Protein AF-A0A8J3YP19-F1 (afdb_monomer_lite)

pLDDT: mean 89.07, std 12.04, range [37.5, 98.5]

Secondary structure (DSSP, 8-state):
---------SGGG--HHHHHHHHHHHTTTTSS--S-HHHHHHHHGGGGSSHHHHHHHHHHHHHHHHHHHHHHHHHS-TT----TT-HHHHHHHHGGGSPPGGGS-GGG--IIIIIHHHHHHHHHTHHHHHHHS-HHHHHHHHHHHHHHHHHHHHHS-PPBPHHHHHHHHHHHHHHHHHHHT-SSPPPPPPHHHHHHHT--PPEEEEETTTTEEEEEE-HHHHHHHHH--

Foldseek 3Di:
DDDDPPPDQALVNADPVVLVVLLVVLLVQQPPPPDDLVVLLVVSLVSLQDLSSLVNLLVLLLLLLVQQQVQQVVLDDPPQDDDLLACLSVLQVCFQSDDRCNCVRPSNDPNLRSLLSSLQSLLVPLLSCLRNHPLQSSLSSLLSVLLSLVSCVPRNVDAAAPSSLSSNLSSLSNNLRNCVNHPDNHDDRRPSLVVLLVDQDWRFHAHPVVRDGPGTDSSNVSNCVSHVD

Structure (mmCIF, N/CA/C/O backbone):
data_AF-A0A8J3YP19-F1
#
_entry.id   AF-A0A8J3YP19-F1
#
loop_
_atom_site.group_PDB
_atom_site.id
_atom_site.type_symbol
_atom_site.label_atom_id
_atom_site.label_alt_id
_atom_site.label_comp_id
_atom_site.label_asym_id
_atom_site.label_entity_id
_atom_site.label_seq_id
_atom_site.pdbx_PDB_ins_code
_atom_site.Cartn_x
_atom_site.Cartn_y
_atom_site.Cartn_z
_atom_site.occupancy
_atom_site.B_iso_or_equiv
_atom_site.auth_seq_id
_atom_site.auth_comp_id
_atom_site.auth_asym_id
_atom_site.auth_atom_id
_atom_site.pdbx_PDB_model_num
ATOM 1 N N . MET A 1 1 ? -32.070 7.274 35.717 1.00 37.50 1 MET A N 1
ATOM 2 C CA . MET A 1 1 ? -30.779 7.770 35.190 1.00 37.50 1 MET A CA 1
ATOM 3 C C . MET A 1 1 ? -29.967 6.602 34.640 1.00 37.50 1 MET A C 1
ATOM 5 O O . MET A 1 1 ? -29.377 5.867 35.418 1.00 37.50 1 MET A O 1
ATOM 9 N N . ARG A 1 2 ? -29.970 6.367 33.323 1.00 42.66 2 ARG A N 1
ATOM 10 C CA . ARG A 1 2 ? -29.101 5.357 32.687 1.00 42.66 2 ARG A CA 1
ATOM 11 C C . ARG A 1 2 ? -28.616 5.878 31.337 1.00 42.66 2 ARG A C 1
ATOM 13 O O . ARG A 1 2 ? -29.181 5.553 30.302 1.00 42.66 2 ARG A O 1
ATOM 20 N N . TRP A 1 3 ? -27.588 6.717 31.379 1.00 43.25 3 TRP A N 1
ATOM 21 C CA . TRP A 1 3 ? -26.810 7.133 30.216 1.00 43.25 3 TRP A CA 1
ATOM 22 C C . TRP A 1 3 ? -25.334 6.979 30.570 1.00 43.25 3 TRP A C 1
ATOM 24 O O . TRP A 1 3 ? -24.790 7.806 31.282 1.00 43.25 3 TRP A O 1
ATOM 34 N N . PHE A 1 4 ? -24.727 5.888 30.107 1.00 47.00 4 PHE A N 1
ATOM 35 C CA . PHE A 1 4 ? -23.296 5.786 29.809 1.00 47.00 4 PHE A CA 1
ATOM 36 C C . PHE A 1 4 ? -23.121 4.621 28.826 1.00 47.00 4 PHE A C 1
ATOM 38 O O . PHE A 1 4 ? -22.680 3.530 29.173 1.00 47.00 4 PHE A O 1
ATOM 45 N N . ARG A 1 5 ? -23.508 4.842 27.563 1.00 44.91 5 ARG A N 1
ATOM 46 C CA . ARG A 1 5 ? -22.838 4.141 26.464 1.00 44.91 5 ARG A CA 1
ATOM 47 C C . ARG A 1 5 ? -21.482 4.822 26.322 1.00 44.91 5 ARG A C 1
ATOM 49 O O . ARG A 1 5 ? -21.429 5.952 25.843 1.00 44.91 5 ARG A O 1
ATOM 56 N N . ARG A 1 6 ? -20.405 4.166 26.765 1.00 44.75 6 ARG A N 1
ATOM 57 C CA . ARG A 1 6 ? -19.053 4.527 26.325 1.00 44.75 6 ARG A CA 1
ATOM 58 C C . ARG A 1 6 ? -19.037 4.390 24.803 1.00 44.75 6 ARG A C 1
ATOM 60 O O . ARG A 1 6 ? -19.068 3.280 24.284 1.00 44.75 6 ARG A O 1
ATOM 67 N N . ARG A 1 7 ? -19.042 5.519 24.097 1.00 46.84 7 ARG A N 1
ATOM 68 C CA . ARG A 1 7 ? -18.488 5.594 22.746 1.00 46.84 7 ARG A CA 1
ATOM 69 C C . ARG A 1 7 ? -16.973 5.493 22.919 1.00 46.84 7 ARG A C 1
ATOM 71 O O . ARG A 1 7 ? -16.333 6.509 23.144 1.00 46.84 7 ARG A O 1
ATOM 78 N N . GLY A 1 8 ? -16.451 4.271 22.932 1.00 46.50 8 GLY A N 1
ATOM 79 C CA . GLY A 1 8 ? -15.038 4.033 22.646 1.00 46.50 8 GLY A CA 1
ATOM 80 C C . GLY A 1 8 ? -14.855 4.076 21.132 1.00 46.50 8 GLY A C 1
ATOM 81 O O . GLY A 1 8 ? -15.693 3.544 20.401 1.00 46.50 8 GLY A O 1
ATOM 82 N N . GLY A 1 9 ? -13.830 4.767 20.664 1.00 52.62 9 GLY A N 1
ATOM 83 C CA . GLY A 1 9 ? -13.522 4.963 19.251 1.00 52.62 9 GLY A CA 1
ATOM 84 C C . GLY A 1 9 ? -12.994 6.356 18.917 1.00 52.62 9 GLY A C 1
ATOM 85 O O . GLY A 1 9 ? -13.118 6.769 17.767 1.00 52.62 9 GLY A O 1
ATOM 86 N N . GLY A 1 10 ? -12.480 7.098 19.902 1.00 55.78 10 GLY A N 1
ATOM 87 C CA . GLY A 1 10 ? -11.801 8.372 19.665 1.00 55.78 10 GLY A CA 1
ATOM 88 C C . GLY A 1 10 ? -10.277 8.202 19.616 1.00 55.78 10 GLY A C 1
ATOM 89 O O . GLY A 1 10 ? -9.768 7.205 20.125 1.00 55.78 10 GLY A O 1
ATOM 90 N N . PRO A 1 11 ? -9.525 9.191 19.098 1.00 60.66 11 PRO A N 1
ATOM 91 C CA . PRO A 1 11 ? -8.055 9.192 19.132 1.00 60.66 11 PRO A CA 1
ATOM 92 C C . PRO A 1 11 ? -7.459 9.019 20.542 1.00 60.66 11 PRO A C 1
ATOM 94 O O . PRO A 1 11 ? -6.318 8.602 20.686 1.00 60.66 11 PRO A O 1
ATOM 97 N N . SER A 1 12 ? -8.236 9.325 21.588 1.00 62.72 12 SER A N 1
ATOM 98 C CA . SER A 1 12 ? -7.876 9.141 23.000 1.00 62.72 12 SER A CA 1
ATOM 99 C C . SER A 1 12 ? -7.830 7.682 23.467 1.00 62.72 12 SER A C 1
ATOM 101 O O . SER A 1 12 ? -7.364 7.437 24.575 1.00 62.72 12 SER A O 1
ATOM 103 N N . ASP A 1 13 ? -8.336 6.737 22.668 1.00 73.12 13 ASP A N 1
ATOM 104 C CA . ASP A 1 13 ? -8.328 5.298 22.974 1.00 73.12 13 ASP A CA 1
ATOM 105 C C . ASP A 1 13 ? -7.116 4.570 22.364 1.00 73.12 13 ASP A C 1
ATOM 107 O O . ASP A 1 13 ? -7.046 3.345 22.421 1.00 73.12 13 ASP A O 1
ATOM 111 N N . LEU A 1 14 ? -6.185 5.312 21.759 1.00 90.00 14 LEU A N 1
ATOM 112 C CA . LEU A 1 14 ? -4.945 4.785 21.199 1.00 90.00 14 LEU A CA 1
ATOM 113 C C . LEU A 1 14 ? -3.852 4.738 22.276 1.00 90.00 14 LEU A C 1
ATOM 115 O O . LEU A 1 14 ? -3.536 5.764 22.881 1.00 90.00 14 LEU A O 1
ATOM 119 N N . ASP A 1 15 ? -3.253 3.566 22.482 1.00 93.81 15 ASP A N 1
ATOM 120 C CA . ASP A 1 15 ? -2.157 3.342 23.428 1.00 93.81 15 ASP A CA 1
ATOM 121 C C . ASP A 1 15 ? -0.819 3.171 22.678 1.00 93.81 15 ASP A C 1
ATOM 123 O O . ASP A 1 15 ? -0.558 2.117 22.086 1.00 93.81 15 ASP A O 1
ATOM 127 N N . PRO A 1 16 ? 0.086 4.170 22.728 1.00 94.00 16 PRO A N 1
ATOM 128 C CA . PRO A 1 16 ? 1.380 4.095 22.051 1.00 94.00 16 PRO A CA 1
ATOM 129 C C . PRO A 1 16 ? 2.256 2.915 22.496 1.00 94.00 16 PRO A C 1
ATOM 131 O O . PRO A 1 16 ? 3.011 2.373 21.687 1.00 94.00 16 PRO A O 1
ATOM 134 N N . ALA A 1 17 ? 2.178 2.497 23.764 1.00 94.88 17 ALA A N 1
ATOM 135 C CA . ALA A 1 17 ? 2.970 1.375 24.261 1.00 94.88 17 ALA A CA 1
ATOM 136 C C . ALA A 1 17 ? 2.462 0.054 23.676 1.00 94.88 17 ALA A C 1
ATOM 138 O O . ALA A 1 17 ? 3.262 -0.785 23.245 1.00 94.88 17 ALA A O 1
ATOM 139 N N . ARG A 1 18 ? 1.134 -0.098 23.592 1.00 94.75 18 ARG A N 1
ATOM 140 C CA . ARG A 1 18 ? 0.504 -1.247 22.938 1.00 94.75 18 ARG A CA 1
ATOM 141 C C . ARG A 1 18 ? 0.819 -1.286 21.446 1.00 94.75 18 ARG A C 1
ATOM 143 O O . ARG A 1 18 ? 1.125 -2.355 20.927 1.00 94.75 18 ARG A O 1
ATOM 150 N N . GLN A 1 19 ? 0.809 -0.138 20.772 1.00 95.62 19 GLN A N 1
ATOM 151 C CA . GLN A 1 19 ? 1.173 -0.036 19.356 1.00 95.62 19 GLN A CA 1
ATOM 152 C C . GLN A 1 19 ? 2.616 -0.468 19.096 1.00 95.62 19 GLN A C 1
ATOM 154 O O . GLN A 1 19 ? 2.873 -1.170 18.124 1.00 95.62 19 GLN A O 1
ATOM 159 N N . GLU A 1 20 ? 3.563 -0.097 19.958 1.00 95.38 20 GLU A N 1
ATOM 160 C CA . GLU A 1 20 ? 4.964 -0.495 19.788 1.00 95.38 20 GLU A CA 1
ATOM 161 C C . GLU A 1 20 ? 5.202 -1.978 20.123 1.00 95.38 20 GLU A C 1
ATOM 163 O O . GLU A 1 20 ? 6.057 -2.635 19.527 1.00 95.38 20 GLU A O 1
ATOM 168 N N . GLU A 1 21 ? 4.450 -2.551 21.066 1.00 95.94 21 GLU A N 1
ATOM 169 C CA . GLU A 1 21 ? 4.432 -4.002 21.278 1.00 95.94 21 GLU A CA 1
ATOM 170 C C . GLU A 1 21 ? 3.883 -4.741 20.059 1.00 95.94 21 GLU A C 1
ATOM 172 O O . GLU A 1 21 ? 4.538 -5.652 19.548 1.00 95.94 21 GLU A O 1
ATOM 177 N N . LEU A 1 22 ? 2.735 -4.294 19.555 1.00 96.38 22 LEU A N 1
ATOM 178 C CA . LEU A 1 22 ? 2.102 -4.872 18.384 1.00 96.38 22 LEU A CA 1
ATOM 179 C C . LEU A 1 22 ? 2.998 -4.742 17.150 1.00 96.38 22 LEU A C 1
ATOM 181 O O . LEU A 1 22 ? 3.197 -5.714 16.438 1.00 96.38 22 LEU A O 1
ATOM 185 N N . LEU A 1 23 ? 3.631 -3.590 16.925 1.00 94.25 23 LEU A N 1
ATOM 186 C CA . LEU A 1 23 ? 4.567 -3.404 15.817 1.00 94.25 23 LEU A CA 1
ATOM 187 C C . LEU A 1 23 ? 5.753 -4.379 15.891 1.00 94.25 23 LEU A C 1
ATOM 189 O O . LEU A 1 23 ? 6.179 -4.914 14.866 1.00 94.25 23 LEU A O 1
ATOM 193 N N . ARG A 1 24 ? 6.282 -4.647 17.093 1.00 92.25 24 ARG A N 1
ATOM 194 C CA . ARG A 1 24 ? 7.338 -5.655 17.292 1.00 92.25 24 ARG A CA 1
ATOM 195 C C . ARG A 1 24 ? 6.853 -7.074 17.012 1.00 92.25 24 ARG A C 1
ATOM 197 O O . ARG A 1 24 ? 7.647 -7.879 16.534 1.00 92.25 24 ARG A O 1
ATOM 204 N N . GLU A 1 25 ? 5.600 -7.388 17.328 1.00 93.50 25 GLU A N 1
ATOM 205 C CA . GLU A 1 25 ? 4.976 -8.674 17.006 1.00 93.50 25 GLU A CA 1
ATOM 206 C C . GLU A 1 25 ? 4.770 -8.826 15.494 1.00 93.50 25 GLU A C 1
ATOM 208 O O . GLU A 1 25 ? 5.226 -9.806 14.909 1.00 93.50 25 GLU A O 1
ATOM 213 N N . VAL A 1 26 ? 4.193 -7.811 14.851 1.00 93.00 26 VAL A N 1
ATOM 214 C CA . VAL A 1 26 ? 3.941 -7.758 13.407 1.00 93.00 26 VAL A CA 1
ATOM 215 C C . VAL A 1 26 ? 5.233 -7.923 12.604 1.00 93.00 26 VAL A C 1
ATOM 217 O O . VAL A 1 26 ? 5.264 -8.700 11.660 1.00 93.00 26 VAL A O 1
ATOM 220 N N . ARG A 1 27 ? 6.337 -7.289 13.015 1.00 90.62 27 ARG A N 1
ATOM 221 C CA . ARG A 1 27 ? 7.646 -7.405 12.336 1.00 90.62 27 ARG A CA 1
ATOM 222 C C . ARG A 1 27 ? 8.293 -8.799 12.405 1.00 90.62 27 ARG A C 1
ATOM 224 O O . ARG A 1 27 ? 9.368 -8.989 11.839 1.00 90.62 27 ARG A O 1
ATOM 231 N N . ARG A 1 28 ? 7.702 -9.762 13.124 1.00 90.06 28 ARG A N 1
ATOM 232 C CA . ARG A 1 28 ? 8.145 -11.170 13.112 1.00 90.06 28 ARG A CA 1
ATOM 233 C C . ARG A 1 28 ? 7.581 -11.952 11.930 1.00 90.06 28 ARG A C 1
ATOM 235 O O . ARG A 1 28 ? 8.095 -13.021 11.628 1.00 90.06 28 ARG A O 1
ATOM 242 N N . PHE A 1 29 ? 6.534 -11.446 11.287 1.00 89.94 29 PHE A N 1
ATOM 243 C CA . PHE A 1 29 ? 6.020 -12.032 10.058 1.00 89.94 29 PHE A CA 1
ATOM 244 C C . PHE A 1 29 ? 6.986 -11.724 8.903 1.00 89.94 29 PHE A C 1
ATOM 246 O O . PHE A 1 29 ? 7.762 -10.771 8.946 1.00 89.94 29 PHE A O 1
ATOM 253 N N . GLY A 1 30 ? 7.000 -12.563 7.875 1.00 83.44 30 GLY A N 1
ATOM 254 C CA . GLY A 1 30 ? 7.816 -12.400 6.676 1.00 83.44 30 GLY A CA 1
ATOM 255 C C . GLY A 1 30 ? 9.315 -12.646 6.859 1.00 83.44 30 GLY A C 1
ATOM 256 O O . GLY A 1 30 ? 10.070 -12.404 5.918 1.00 83.44 30 GLY A O 1
ATOM 257 N N . THR A 1 31 ? 9.778 -13.101 8.033 1.00 80.00 31 THR A N 1
ATOM 258 C CA . THR A 1 31 ? 11.219 -13.258 8.318 1.00 80.00 31 THR A CA 1
ATOM 259 C C . THR A 1 31 ? 11.797 -14.604 7.905 1.00 80.00 31 THR A C 1
ATOM 261 O O . THR A 1 31 ? 12.974 -14.672 7.556 1.00 80.00 31 THR A O 1
ATOM 264 N N . ASP A 1 32 ? 10.997 -15.671 7.958 1.00 71.19 32 ASP A N 1
ATOM 265 C CA . ASP A 1 32 ? 11.521 -17.040 7.883 1.00 71.19 32 ASP A CA 1
ATOM 266 C C . ASP A 1 32 ? 11.367 -17.667 6.491 1.00 71.19 32 ASP A C 1
ATOM 268 O O . ASP A 1 32 ? 11.982 -18.697 6.221 1.00 71.19 32 ASP A O 1
ATOM 272 N N . GLY A 1 33 ? 10.558 -17.067 5.605 1.00 68.06 33 GLY A N 1
ATOM 273 C CA . GLY A 1 33 ? 10.355 -17.515 4.218 1.00 68.06 33 GLY A CA 1
ATOM 274 C C . GLY A 1 33 ? 9.805 -18.942 4.074 1.00 68.06 33 GLY A C 1
ATOM 275 O O . GLY A 1 33 ? 9.874 -19.526 2.995 1.00 68.06 33 GLY A O 1
ATOM 276 N N . ARG A 1 34 ? 9.316 -19.536 5.171 1.00 70.06 34 ARG A N 1
ATOM 277 C CA . ARG A 1 34 ? 8.849 -20.931 5.234 1.00 70.06 34 ARG A CA 1
ATOM 278 C C . ARG A 1 34 ? 7.360 -21.074 4.948 1.00 70.06 34 ARG A C 1
ATOM 280 O O . ARG A 1 34 ? 6.948 -22.124 4.461 1.00 70.06 34 ARG A O 1
ATOM 287 N N . ALA A 1 35 ? 6.564 -20.064 5.284 1.00 82.38 35 ALA A N 1
ATOM 288 C CA . ALA A 1 35 ? 5.140 -20.033 4.987 1.00 82.38 35 ALA A CA 1
ATOM 289 C C . ALA A 1 35 ? 4.890 -19.287 3.671 1.00 82.38 35 ALA A C 1
ATOM 291 O O . ALA A 1 35 ? 5.724 -18.503 3.214 1.00 82.38 35 ALA A O 1
ATOM 292 N N . ARG A 1 36 ? 3.745 -19.554 3.037 1.00 86.88 36 ARG A N 1
ATOM 293 C CA . ARG A 1 36 ? 3.347 -18.796 1.848 1.00 86.88 36 ARG A CA 1
ATOM 294 C C . ARG A 1 36 ? 2.940 -17.390 2.293 1.00 86.88 36 ARG A C 1
ATOM 296 O O . ARG A 1 36 ? 2.256 -17.288 3.314 1.00 86.88 36 ARG A O 1
ATOM 303 N N . PRO A 1 37 ? 3.264 -16.331 1.532 1.00 89.12 37 PRO A N 1
ATOM 304 C CA . PRO A 1 37 ? 2.880 -14.968 1.896 1.00 89.12 37 PRO A CA 1
ATOM 305 C C . PRO A 1 37 ? 1.388 -14.826 2.218 1.00 89.12 37 PRO A C 1
ATOM 307 O O . PRO A 1 37 ? 1.043 -14.229 3.231 1.00 89.12 37 PRO A O 1
ATOM 310 N N . ALA A 1 38 ? 0.508 -15.459 1.435 1.00 89.62 38 ALA A N 1
ATOM 311 C CA . ALA A 1 38 ? -0.935 -15.461 1.683 1.00 89.62 38 ALA A CA 1
ATOM 312 C C . ALA A 1 38 ? -1.336 -16.023 3.065 1.00 89.62 38 ALA A C 1
ATOM 314 O O . ALA A 1 38 ? -2.228 -15.477 3.715 1.00 89.62 38 ALA A O 1
ATOM 315 N N . ASP A 1 39 ? -0.667 -17.080 3.537 1.00 92.25 39 ASP A N 1
ATOM 316 C CA . ASP A 1 39 ? -0.946 -17.675 4.851 1.00 92.25 39 ASP A CA 1
ATOM 317 C C . ASP A 1 39 ? -0.526 -16.715 5.976 1.00 92.25 39 ASP A C 1
ATOM 319 O O . ASP A 1 39 ? -1.238 -16.542 6.967 1.00 92.25 39 ASP A O 1
ATOM 323 N N . GLU A 1 40 ? 0.613 -16.037 5.806 1.00 93.94 40 GLU A N 1
ATOM 324 C CA . GLU A 1 40 ? 1.085 -15.037 6.763 1.00 93.94 40 GLU A CA 1
ATOM 325 C C . GLU A 1 40 ? 0.211 -13.778 6.770 1.00 93.94 40 GLU A C 1
ATOM 327 O O . GLU A 1 40 ? -0.078 -13.250 7.841 1.00 93.94 40 GLU A O 1
ATOM 332 N N . VAL A 1 41 ? -0.278 -13.329 5.608 1.00 95.31 41 VAL A N 1
ATOM 333 C CA . VAL A 1 41 ? -1.262 -12.237 5.506 1.00 95.31 41 VAL A CA 1
ATOM 334 C C . VAL A 1 41 ? -2.540 -12.588 6.266 1.00 95.31 41 VAL A C 1
ATOM 336 O O . VAL A 1 41 ? -3.054 -11.757 7.021 1.00 95.31 41 VAL A O 1
ATOM 339 N N . ALA A 1 42 ? -3.048 -13.812 6.102 1.00 94.38 42 ALA A N 1
ATOM 340 C CA . ALA A 1 42 ? -4.252 -14.269 6.790 1.00 94.38 42 ALA A CA 1
ATOM 341 C C . ALA A 1 42 ? -4.065 -14.325 8.316 1.00 94.38 42 ALA A C 1
ATOM 343 O O . ALA A 1 42 ? -4.991 -14.007 9.060 1.00 94.38 42 ALA A O 1
ATOM 344 N N . ALA A 1 43 ? -2.869 -14.687 8.788 1.00 94.56 43 ALA A N 1
ATOM 345 C CA . ALA A 1 43 ? -2.538 -14.707 10.211 1.00 94.56 43 ALA A CA 1
ATOM 346 C C . ALA A 1 43 ? -2.279 -13.305 10.797 1.00 94.56 43 ALA A C 1
ATOM 348 O O . ALA A 1 43 ? -2.618 -13.051 11.952 1.00 94.56 43 ALA A O 1
ATOM 349 N N . LEU A 1 44 ? -1.700 -12.396 10.008 1.00 95.31 44 LEU A N 1
ATOM 350 C CA . LEU A 1 44 ? -1.352 -11.040 10.428 1.00 95.31 44 LEU A CA 1
ATOM 351 C C . LEU A 1 44 ? -2.570 -10.104 10.459 1.00 95.31 44 LEU A C 1
ATOM 353 O O . LEU A 1 44 ? -2.706 -9.311 11.389 1.00 95.31 44 LEU A O 1
ATOM 357 N N . THR A 1 45 ? -3.466 -10.196 9.473 1.00 95.75 45 THR A N 1
ATOM 358 C CA . THR A 1 45 ? -4.613 -9.279 9.326 1.00 95.75 45 THR A CA 1
ATOM 359 C C . THR A 1 45 ? -5.444 -9.124 10.613 1.00 95.75 45 THR A C 1
ATOM 361 O O . THR A 1 45 ? -5.665 -7.980 11.010 1.00 95.75 45 THR A O 1
ATOM 364 N N . PRO A 1 46 ? -5.843 -10.194 11.338 1.00 95.75 46 PRO A N 1
ATOM 365 C CA . PRO A 1 46 ? -6.625 -10.072 12.575 1.00 95.75 46 PRO A CA 1
ATOM 366 C C . PRO A 1 46 ? -5.940 -9.276 13.695 1.00 95.75 46 PRO A C 1
ATOM 368 O O . PRO A 1 46 ? -6.615 -8.702 14.544 1.00 95.75 46 PRO A O 1
ATOM 371 N N . LEU A 1 47 ? -4.604 -9.216 13.712 1.00 96.81 47 LEU A N 1
ATOM 372 C CA . LEU A 1 47 ? -3.861 -8.419 14.695 1.00 96.81 47 LEU A CA 1
ATOM 373 C C . LEU A 1 47 ? -3.990 -6.910 14.429 1.00 96.81 47 LEU A C 1
ATOM 375 O O . LEU A 1 47 ? -3.786 -6.099 15.330 1.00 96.81 47 LEU A O 1
ATOM 379 N N . LEU A 1 48 ? -4.339 -6.531 13.198 1.00 97.44 48 LEU A N 1
ATOM 380 C CA . LEU A 1 48 ? -4.399 -5.151 12.725 1.00 97.44 48 LEU A CA 1
ATOM 381 C C . LEU A 1 48 ? -5.821 -4.560 12.726 1.00 97.44 48 LEU A C 1
ATOM 383 O O . LEU A 1 48 ? -5.984 -3.398 12.369 1.00 97.44 48 LEU A O 1
ATOM 387 N N . THR A 1 49 ? -6.854 -5.310 13.126 1.00 95.38 49 THR A N 1
ATOM 388 C CA . THR A 1 49 ? -8.262 -4.865 13.018 1.00 95.38 49 THR A CA 1
ATOM 389 C C . THR A 1 49 ? -8.773 -4.052 14.213 1.00 95.38 49 THR A C 1
ATOM 391 O O . THR A 1 49 ? -9.792 -3.362 14.114 1.00 95.38 49 THR A O 1
ATOM 394 N N . GLU A 1 50 ? -8.097 -4.130 15.361 1.00 94.56 50 GLU A N 1
ATOM 395 C CA . GLU A 1 50 ? -8.423 -3.346 16.564 1.00 94.56 50 GLU A CA 1
ATOM 396 C C . GLU A 1 50 ? -7.861 -1.913 16.495 1.00 94.56 50 GLU A C 1
ATOM 398 O O . GLU A 1 50 ? -7.014 -1.657 15.648 1.00 94.56 50 GLU A O 1
ATOM 403 N N . PRO A 1 51 ? -8.288 -0.945 17.340 1.00 95.50 51 PRO A N 1
ATOM 404 C CA . PRO A 1 51 ? -7.906 0.465 17.186 1.00 95.50 51 PRO A CA 1
ATOM 405 C C . PRO A 1 51 ? -6.394 0.701 17.100 1.00 95.50 51 PRO A C 1
ATOM 407 O O . PRO A 1 51 ? -5.931 1.355 16.167 1.00 95.50 51 PRO A O 1
ATOM 410 N N . ASP A 1 52 ? -5.625 0.116 18.022 1.00 96.38 52 ASP A N 1
ATOM 411 C CA . ASP A 1 52 ? -4.160 0.184 17.991 1.00 96.38 52 ASP A CA 1
ATOM 412 C C . ASP A 1 52 ? -3.573 -0.572 16.796 1.00 96.38 52 ASP A C 1
ATOM 414 O O . ASP A 1 52 ? -2.578 -0.140 16.221 1.00 96.38 52 ASP A O 1
ATOM 418 N N . GLY A 1 53 ? -4.216 -1.664 16.377 1.00 97.19 53 GLY A N 1
ATOM 419 C CA . GLY A 1 53 ? -3.861 -2.403 15.167 1.00 97.19 53 GLY A CA 1
ATOM 420 C C . GLY A 1 53 ? -4.032 -1.579 13.897 1.00 97.19 53 GLY A C 1
ATOM 421 O O . GLY A 1 53 ? -3.134 -1.565 13.061 1.00 97.19 53 GLY A O 1
ATOM 422 N N . LEU A 1 54 ? -5.116 -0.812 13.787 1.00 97.56 54 LEU A N 1
ATOM 423 C CA . LEU A 1 54 ? -5.369 0.085 12.661 1.00 97.56 54 LEU A CA 1
ATOM 424 C C . LEU A 1 54 ? -4.375 1.250 12.650 1.00 97.56 54 LEU A C 1
ATOM 426 O O . LEU A 1 54 ? -3.896 1.640 11.584 1.00 97.56 54 LEU A O 1
ATOM 430 N N . ALA A 1 55 ? -4.012 1.774 13.826 1.00 96.88 55 ALA A N 1
ATOM 431 C CA . ALA A 1 55 ? -2.948 2.768 13.948 1.00 96.88 55 ALA A CA 1
ATOM 432 C C . ALA A 1 55 ? -1.586 2.198 13.507 1.00 96.88 55 ALA A C 1
ATOM 434 O O . ALA A 1 55 ? -0.856 2.855 12.761 1.00 96.88 55 ALA A O 1
ATOM 435 N N . VAL A 1 56 ? -1.265 0.955 13.887 1.00 97.19 56 VAL A N 1
ATOM 436 C CA . VAL A 1 56 ? -0.060 0.244 13.428 1.00 97.19 56 VAL A CA 1
ATOM 437 C C . VAL A 1 56 ? -0.101 -0.016 11.920 1.00 97.19 56 VAL A C 1
ATOM 439 O O . VAL A 1 56 ? 0.894 0.233 11.245 1.00 97.19 56 VAL A O 1
ATOM 442 N N . ALA A 1 57 ? -1.232 -0.443 11.358 1.00 97.94 57 ALA A N 1
ATOM 443 C CA . ALA A 1 57 ? -1.392 -0.658 9.920 1.00 97.94 57 ALA A CA 1
ATOM 444 C C . ALA A 1 57 ? -1.158 0.634 9.122 1.00 97.94 57 ALA A C 1
ATOM 446 O O . ALA A 1 57 ? -0.401 0.645 8.150 1.00 97.94 57 ALA A O 1
ATOM 447 N N . ALA A 1 58 ? -1.738 1.749 9.574 1.00 97.62 58 ALA A N 1
ATOM 448 C CA . ALA A 1 58 ? -1.506 3.063 8.983 1.00 97.62 58 ALA A CA 1
ATOM 449 C C . ALA A 1 58 ? -0.035 3.487 9.070 1.00 97.62 58 ALA A C 1
ATOM 451 O O . ALA A 1 58 ? 0.525 3.970 8.084 1.00 97.62 58 ALA A O 1
ATOM 452 N N . ARG A 1 59 ? 0.605 3.263 10.225 1.00 95.62 59 ARG A N 1
ATOM 453 C CA . ARG A 1 59 ? 2.034 3.521 10.424 1.00 95.62 59 ARG A CA 1
ATOM 454 C C . ARG A 1 59 ? 2.893 2.690 9.469 1.00 95.62 59 ARG A C 1
ATOM 456 O O . ARG A 1 59 ? 3.781 3.254 8.848 1.00 95.62 59 ARG A O 1
ATOM 463 N N . LEU A 1 60 ? 2.607 1.399 9.292 1.00 95.62 60 LEU A N 1
ATOM 464 C CA . LEU A 1 60 ? 3.345 0.514 8.380 1.00 95.62 60 LEU A CA 1
ATOM 465 C C . LEU A 1 60 ? 3.286 0.991 6.927 1.00 95.62 60 LEU A C 1
ATOM 467 O O . LEU A 1 60 ? 4.312 1.032 6.253 1.00 95.62 60 LEU A O 1
ATOM 471 N N . VAL A 1 61 ? 2.103 1.383 6.450 1.00 96.56 61 VAL A N 1
ATOM 472 C CA . VAL A 1 61 ? 1.923 1.898 5.083 1.00 96.56 61 VAL A CA 1
ATOM 473 C C . VAL A 1 61 ? 2.679 3.217 4.886 1.00 96.56 61 VAL A C 1
ATOM 475 O O . VAL A 1 61 ? 3.348 3.400 3.870 1.00 96.56 61 VAL A O 1
ATOM 478 N N . GLN A 1 62 ? 2.624 4.125 5.864 1.00 95.88 62 GLN A N 1
ATOM 479 C CA . GLN A 1 62 ? 3.335 5.406 5.801 1.00 95.88 62 GLN A CA 1
ATOM 480 C C . GLN A 1 62 ? 4.859 5.241 5.899 1.00 95.88 62 GLN A C 1
ATOM 482 O O . GLN A 1 62 ? 5.583 5.868 5.124 1.00 95.88 62 GLN A O 1
ATOM 487 N N . GLU A 1 63 ? 5.344 4.390 6.812 1.00 93.62 63 GLU A N 1
ATOM 488 C CA . GLU A 1 63 ? 6.764 4.029 6.927 1.00 93.62 63 GLU A CA 1
ATOM 489 C C . GLU A 1 63 ? 7.252 3.441 5.599 1.00 93.62 63 GLU A C 1
ATOM 491 O O . GLU A 1 63 ? 8.231 3.926 5.038 1.00 93.62 63 GLU A O 1
ATOM 496 N N . ALA A 1 64 ? 6.525 2.480 5.024 1.00 94.38 64 ALA A N 1
ATOM 497 C CA . ALA A 1 64 ? 6.910 1.873 3.756 1.00 94.38 64 ALA A CA 1
ATOM 498 C C . ALA A 1 64 ? 6.928 2.866 2.588 1.00 94.38 64 ALA A C 1
ATOM 500 O O . ALA A 1 64 ? 7.857 2.822 1.786 1.00 94.38 64 ALA A O 1
ATOM 501 N N . ALA A 1 65 ? 5.961 3.783 2.491 1.00 94.94 65 ALA A N 1
ATOM 502 C CA . ALA A 1 65 ? 5.979 4.830 1.468 1.00 94.94 65 ALA A CA 1
ATOM 503 C C . ALA A 1 65 ? 7.190 5.769 1.635 1.00 94.94 65 ALA A C 1
ATOM 505 O O . ALA A 1 65 ? 7.888 6.074 0.667 1.00 94.94 65 ALA A O 1
ATOM 506 N N . GLY A 1 66 ? 7.484 6.191 2.870 1.00 93.69 66 GLY A N 1
ATOM 507 C CA . GLY A 1 66 ? 8.640 7.037 3.180 1.00 93.69 66 GLY A CA 1
ATOM 508 C C . GLY A 1 66 ? 9.978 6.370 2.853 1.00 93.69 66 GLY A C 1
ATOM 509 O O . GLY A 1 66 ? 10.837 6.981 2.214 1.00 93.69 66 GLY A O 1
ATOM 510 N N . GLU A 1 67 ? 10.134 5.107 3.236 1.00 91.69 67 GLU A N 1
ATOM 511 C CA . GLU A 1 67 ? 11.342 4.323 2.980 1.00 91.69 67 GLU A CA 1
ATOM 512 C C . GLU A 1 67 ? 11.499 3.971 1.500 1.00 91.69 67 GLU A C 1
ATOM 514 O O . GLU A 1 67 ? 12.591 4.076 0.942 1.00 91.69 67 GLU A O 1
ATOM 519 N N . ALA A 1 68 ? 10.403 3.647 0.814 1.00 91.50 68 ALA A N 1
ATOM 520 C CA . ALA A 1 68 ? 10.419 3.433 -0.624 1.00 91.50 68 ALA A CA 1
ATOM 521 C C . ALA A 1 68 ? 10.856 4.699 -1.378 1.00 91.50 68 ALA A C 1
ATOM 523 O O . ALA A 1 68 ? 11.682 4.632 -2.293 1.00 91.50 68 ALA A O 1
ATOM 524 N N . PHE A 1 69 ? 10.366 5.870 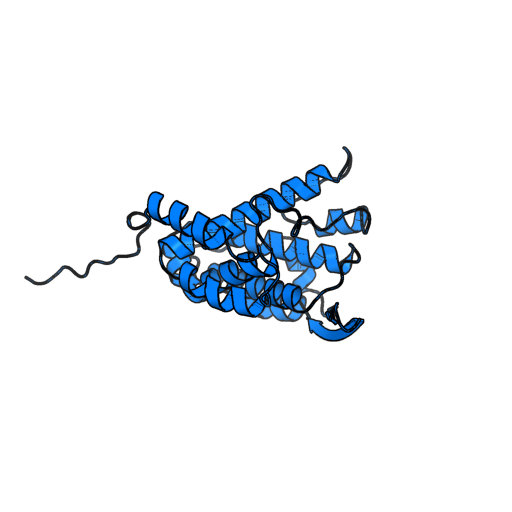-0.962 1.00 92.25 69 PHE A N 1
ATOM 525 C CA . PHE A 1 69 ? 10.822 7.150 -1.493 1.00 92.25 69 PHE A CA 1
ATOM 526 C C . PHE A 1 69 ? 12.311 7.393 -1.237 1.00 92.25 69 PHE A C 1
ATOM 528 O O . PHE A 1 69 ? 13.026 7.793 -2.162 1.00 92.25 69 PHE A O 1
ATOM 535 N N . ALA A 1 70 ? 12.792 7.139 -0.018 1.00 90.50 70 ALA A N 1
ATOM 536 C CA . ALA A 1 70 ? 14.207 7.264 0.319 1.00 90.50 70 ALA A CA 1
ATOM 537 C C . ALA A 1 70 ? 15.076 6.322 -0.533 1.00 90.50 70 ALA A C 1
ATOM 539 O O . ALA A 1 70 ? 16.081 6.762 -1.095 1.00 90.50 70 ALA A O 1
ATOM 540 N N . GLY A 1 71 ? 14.644 5.071 -0.711 1.00 89.94 71 GLY A N 1
ATOM 541 C CA . GLY A 1 71 ? 15.305 4.073 -1.548 1.00 89.94 71 GLY A CA 1
ATOM 542 C C . GLY A 1 71 ? 15.383 4.490 -3.016 1.00 89.94 71 GLY A C 1
ATOM 543 O O . GLY A 1 71 ? 16.456 4.443 -3.611 1.00 89.94 71 GLY A O 1
ATOM 544 N N . VAL A 1 72 ? 14.286 4.985 -3.600 1.00 89.88 72 VAL A N 1
ATOM 545 C CA . VAL A 1 72 ? 14.291 5.520 -4.977 1.00 89.88 72 VAL A CA 1
ATOM 546 C C . VAL A 1 72 ? 15.232 6.716 -5.096 1.00 89.88 72 VAL A C 1
ATOM 548 O O . VAL A 1 72 ? 16.021 6.795 -6.037 1.00 89.88 72 VAL A O 1
ATOM 551 N N . ARG A 1 73 ? 15.189 7.641 -4.130 1.00 89.56 73 ARG A N 1
ATOM 552 C CA . ARG A 1 73 ? 16.082 8.805 -4.106 1.00 89.56 73 ARG A CA 1
ATOM 553 C C . ARG A 1 73 ? 17.556 8.426 -4.005 1.00 89.56 73 ARG A C 1
ATOM 555 O O . ARG A 1 73 ? 18.379 9.129 -4.576 1.00 89.56 73 ARG A O 1
ATOM 562 N N . ALA A 1 74 ? 17.893 7.360 -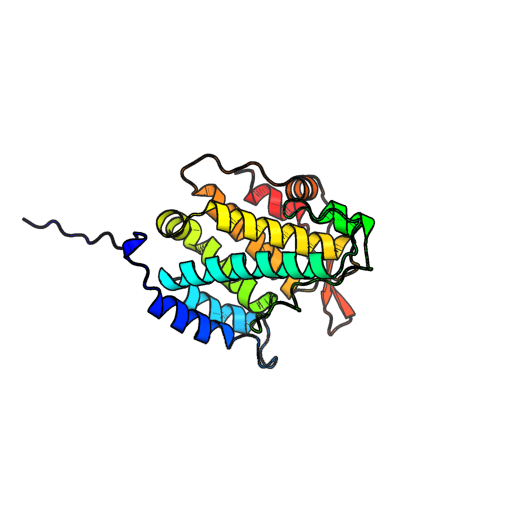3.286 1.00 88.62 74 ALA A N 1
ATOM 563 C CA . ALA A 1 74 ? 19.272 6.901 -3.150 1.00 88.62 74 ALA A CA 1
ATOM 564 C C . ALA A 1 74 ? 19.832 6.306 -4.454 1.00 88.62 74 ALA A C 1
ATOM 566 O O . ALA A 1 74 ? 21.043 6.324 -4.665 1.00 88.62 74 ALA A O 1
ATOM 567 N N . GLN A 1 75 ? 18.967 5.803 -5.340 1.00 88.19 75 GLN A N 1
ATOM 568 C CA . GLN A 1 75 ? 19.371 5.199 -6.613 1.00 88.19 75 GLN A CA 1
ATOM 569 C C . GLN A 1 75 ? 19.639 6.219 -7.726 1.00 88.19 75 GLN A C 1
ATOM 571 O O . GLN A 1 75 ? 20.260 5.881 -8.735 1.00 88.19 75 GLN A O 1
ATOM 576 N N . ILE A 1 76 ? 19.174 7.458 -7.573 1.00 85.25 76 ILE A N 1
ATOM 577 C CA . ILE A 1 76 ? 19.316 8.489 -8.600 1.00 85.25 76 ILE A CA 1
ATOM 578 C C . ILE A 1 76 ? 20.477 9.441 -8.292 1.00 85.25 76 ILE A C 1
ATOM 580 O O . ILE A 1 76 ? 20.664 9.904 -7.169 1.00 85.25 76 ILE A O 1
ATOM 584 N N . SER A 1 77 ? 21.256 9.788 -9.317 1.00 69.88 77 SER A N 1
ATOM 585 C CA . SER A 1 77 ? 22.219 10.889 -9.234 1.00 69.88 77 SER A CA 1
ATOM 586 C C . SER A 1 77 ? 21.503 12.244 -9.289 1.00 69.88 77 SER A C 1
ATOM 588 O O . SER A 1 77 ? 20.366 12.339 -9.762 1.00 69.88 77 SER A O 1
ATOM 590 N N . ALA A 1 78 ? 22.184 13.318 -8.875 1.00 61.78 78 ALA A N 1
ATOM 591 C CA . ALA A 1 78 ? 21.697 14.684 -9.071 1.00 61.78 78 ALA A CA 1
ATOM 592 C C . ALA A 1 78 ? 21.334 14.903 -10.557 1.00 61.78 78 ALA A C 1
ATOM 594 O O . ALA A 1 78 ? 22.207 14.831 -11.419 1.00 61.78 78 ALA A O 1
ATOM 595 N N . GLY A 1 79 ? 20.046 15.092 -10.864 1.00 68.31 79 GLY A N 1
ATOM 596 C CA . GLY A 1 79 ? 19.565 15.308 -12.237 1.00 68.31 79 GLY A CA 1
ATOM 597 C C . GLY A 1 79 ? 18.200 14.702 -12.569 1.00 68.31 79 GLY A C 1
ATOM 598 O O . GLY A 1 79 ? 17.546 15.189 -13.487 1.00 68.31 79 GLY A O 1
ATOM 599 N N . TYR A 1 80 ? 17.727 13.703 -11.817 1.00 77.44 80 TYR A N 1
ATOM 600 C CA . TYR A 1 80 ? 16.370 13.172 -11.988 1.00 77.44 80 TYR A CA 1
ATOM 601 C C . TYR A 1 80 ? 15.433 13.738 -10.911 1.00 77.44 80 TYR A C 1
ATOM 603 O O . TYR A 1 80 ? 15.667 13.497 -9.726 1.00 77.44 80 TYR A O 1
ATOM 611 N N . PRO A 1 81 ? 14.377 14.492 -11.269 1.00 79.94 81 PRO A N 1
ATOM 612 C CA . PRO A 1 81 ? 13.382 14.905 -10.290 1.00 79.94 81 PRO A CA 1
ATOM 613 C C . PRO A 1 81 ? 12.579 13.683 -9.822 1.00 79.94 81 PRO A C 1
ATOM 615 O O . PRO A 1 81 ? 12.062 12.922 -10.641 1.00 79.94 81 PRO A O 1
ATOM 618 N N . VAL A 1 82 ? 12.463 13.504 -8.504 1.00 86.56 82 VAL A N 1
ATOM 619 C CA . VAL A 1 82 ? 11.579 12.496 -7.897 1.00 86.56 82 VAL A CA 1
ATOM 620 C C . VAL A 1 82 ? 10.367 13.212 -7.333 1.00 86.56 82 VAL A C 1
ATOM 622 O O . VAL A 1 82 ? 10.495 14.023 -6.418 1.00 86.56 82 VAL A O 1
ATOM 625 N N . ASP A 1 83 ? 9.197 12.890 -7.872 1.00 90.44 83 ASP A N 1
ATOM 626 C CA . ASP A 1 83 ? 7.911 13.352 -7.366 1.00 90.44 83 ASP A CA 1
ATOM 627 C C . ASP A 1 83 ? 7.166 12.166 -6.745 1.00 90.44 83 ASP A C 1
ATOM 629 O O . ASP A 1 83 ? 6.804 11.222 -7.447 1.00 90.44 83 ASP A O 1
ATOM 633 N N . ARG A 1 84 ? 6.911 12.234 -5.431 1.00 92.50 84 ARG A N 1
ATOM 634 C CA . ARG A 1 84 ? 6.157 11.212 -4.680 1.00 92.50 84 ARG A CA 1
ATOM 635 C C . ARG A 1 84 ? 4.736 11.022 -5.208 1.00 92.50 84 ARG A C 1
ATOM 637 O O . ARG A 1 84 ? 4.137 9.974 -5.018 1.00 92.50 84 ARG A O 1
ATOM 644 N N . ARG A 1 85 ? 4.181 12.026 -5.891 1.00 92.12 85 ARG A N 1
ATOM 645 C CA . ARG A 1 85 ? 2.838 11.969 -6.485 1.00 92.12 85 ARG A CA 1
ATOM 646 C C . ARG A 1 85 ? 2.845 11.405 -7.910 1.00 92.12 85 ARG A C 1
ATOM 648 O O . ARG A 1 85 ? 1.775 11.287 -8.515 1.00 92.12 85 ARG A O 1
ATOM 655 N N . ASN A 1 86 ? 4.018 11.133 -8.489 1.00 92.62 86 ASN A N 1
ATOM 656 C CA . ASN A 1 86 ? 4.140 10.701 -9.879 1.00 92.62 86 ASN A CA 1
ATOM 657 C C . ASN A 1 86 ? 5.482 10.002 -10.169 1.00 92.62 86 ASN A C 1
ATOM 659 O O . ASN A 1 86 ? 6.341 10.519 -10.894 1.00 92.62 86 ASN A O 1
ATOM 663 N N . TYR A 1 87 ? 5.640 8.781 -9.664 1.00 92.38 87 TYR A N 1
ATOM 664 C CA . TYR A 1 87 ? 6.813 7.949 -9.925 1.00 92.38 87 TYR A CA 1
ATOM 665 C C . TYR A 1 87 ? 6.944 7.561 -11.397 1.00 92.38 87 TYR A C 1
ATOM 667 O O . TYR A 1 87 ? 8.051 7.336 -11.886 1.00 92.38 87 TYR A O 1
ATOM 675 N N . ARG A 1 88 ? 5.837 7.519 -12.142 1.00 91.94 88 ARG A N 1
ATOM 676 C CA . ARG A 1 88 ? 5.824 7.115 -13.558 1.00 91.94 88 ARG A CA 1
ATOM 677 C C . ARG A 1 88 ? 6.704 7.995 -14.443 1.00 91.94 88 ARG A C 1
ATOM 679 O O . ARG A 1 88 ? 7.277 7.493 -15.407 1.00 91.94 88 ARG A O 1
ATOM 686 N N . VAL A 1 89 ? 6.845 9.288 -14.136 1.00 91.94 89 VAL A N 1
ATOM 687 C CA . VAL A 1 89 ? 7.767 10.184 -14.867 1.00 91.94 89 VAL A CA 1
ATOM 688 C C . VAL A 1 89 ? 9.210 9.725 -14.690 1.00 91.94 89 VAL A C 1
ATOM 690 O O . VAL A 1 89 ? 9.936 9.575 -15.672 1.00 91.94 89 VAL A O 1
ATOM 693 N N . LEU A 1 90 ? 9.601 9.446 -13.448 1.00 91.44 90 LEU A N 1
ATOM 694 C CA . LEU A 1 90 ? 10.937 8.967 -13.130 1.00 91.44 90 LEU A CA 1
ATOM 695 C C . LEU A 1 90 ? 11.206 7.599 -13.771 1.00 91.44 90 LEU A C 1
ATOM 697 O O . LEU A 1 90 ? 12.220 7.420 -14.442 1.00 91.44 90 LEU A O 1
ATOM 701 N N . TRP A 1 91 ? 10.289 6.647 -13.602 1.00 91.56 91 TRP A N 1
ATOM 702 C CA . TRP A 1 91 ? 10.448 5.289 -14.121 1.00 91.56 91 TRP A CA 1
ATOM 703 C C . TRP A 1 91 ? 10.497 5.233 -15.648 1.00 91.56 91 TRP A C 1
ATOM 705 O O . TRP A 1 91 ? 11.232 4.422 -16.189 1.00 91.56 91 TRP A O 1
ATOM 715 N N . ARG A 1 92 ? 9.809 6.123 -16.371 1.00 91.69 92 ARG A N 1
ATOM 716 C CA . ARG A 1 92 ? 9.988 6.243 -17.830 1.00 91.69 92 ARG A CA 1
ATOM 717 C C . ARG A 1 92 ? 11.382 6.712 -18.225 1.00 91.69 92 ARG A C 1
ATOM 719 O O . ARG A 1 92 ? 11.896 6.280 -19.250 1.00 91.69 92 ARG A O 1
ATOM 726 N N . ALA A 1 93 ? 11.962 7.625 -17.449 1.00 89.56 93 ALA A N 1
ATOM 727 C CA . ALA A 1 93 ? 13.259 8.214 -17.757 1.00 89.56 93 ALA A CA 1
ATOM 728 C C . ALA A 1 93 ? 14.421 7.277 -17.393 1.00 89.56 93 ALA A C 1
ATOM 730 O O . ALA A 1 93 ? 15.379 7.147 -18.153 1.00 89.56 93 ALA A O 1
ATOM 731 N N . ALA A 1 94 ? 14.342 6.627 -16.231 1.00 87.62 94 ALA A N 1
ATOM 732 C CA . ALA A 1 94 ? 15.402 5.763 -15.721 1.00 87.62 94 ALA A CA 1
ATOM 733 C C . ALA A 1 94 ? 15.191 4.275 -16.066 1.00 87.62 94 ALA A C 1
ATOM 735 O O . ALA A 1 94 ? 16.169 3.541 -16.221 1.00 87.62 94 ALA A O 1
ATOM 736 N N . GLY A 1 95 ? 13.941 3.837 -16.242 1.00 86.50 95 GLY A N 1
ATOM 737 C CA . GLY A 1 95 ? 13.571 2.480 -16.646 1.00 86.50 95 GLY A CA 1
ATOM 738 C C . GLY A 1 95 ? 14.165 1.404 -15.742 1.00 86.50 95 GLY A C 1
ATOM 739 O O . GLY A 1 95 ? 14.234 1.554 -14.523 1.00 86.50 95 GLY A O 1
ATOM 740 N N . ALA A 1 96 ? 14.683 0.351 -16.372 1.00 83.31 96 ALA A N 1
A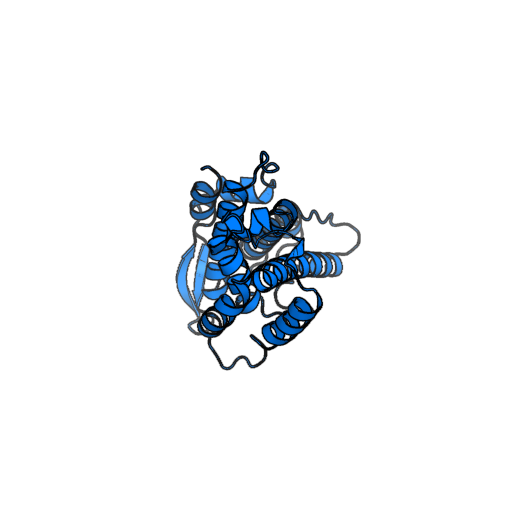TOM 741 C CA . ALA A 1 96 ? 15.346 -0.778 -15.721 1.00 83.31 96 ALA A CA 1
ATOM 742 C C . ALA A 1 96 ? 16.645 -0.426 -14.961 1.00 83.31 96 ALA A C 1
ATOM 744 O O . ALA A 1 96 ? 17.258 -1.304 -14.359 1.00 83.31 96 ALA A O 1
ATOM 745 N N . ARG A 1 97 ? 17.103 0.837 -14.981 1.00 85.62 97 ARG A N 1
ATOM 746 C CA . ARG A 1 97 ? 18.215 1.281 -14.119 1.00 85.62 97 ARG A CA 1
ATOM 747 C C . ARG A 1 97 ? 17.793 1.414 -12.657 1.00 85.62 97 ARG A C 1
ATOM 749 O O . ARG A 1 97 ? 18.659 1.440 -11.790 1.00 85.62 97 ARG A O 1
ATOM 756 N N . LEU A 1 98 ? 16.491 1.519 -12.395 1.00 87.62 98 LEU A N 1
ATOM 757 C CA . LEU A 1 98 ? 15.936 1.529 -11.050 1.00 87.62 98 LEU A CA 1
ATOM 758 C C . LEU A 1 98 ? 15.588 0.107 -10.610 1.00 87.62 98 LEU A C 1
ATOM 760 O O . LEU A 1 98 ? 14.995 -0.670 -11.356 1.00 87.62 98 LEU A O 1
ATOM 764 N N . ARG A 1 99 ? 15.910 -0.205 -9.361 1.00 86.31 99 ARG A N 1
ATOM 765 C CA . ARG A 1 99 ? 15.428 -1.376 -8.631 1.00 86.31 99 ARG A CA 1
ATOM 766 C C . ARG A 1 99 ? 14.199 -0.984 -7.820 1.00 86.31 99 ARG A C 1
ATOM 768 O O . ARG A 1 99 ? 14.131 0.121 -7.277 1.00 86.31 99 ARG A O 1
ATOM 775 N N . THR A 1 100 ? 13.234 -1.894 -7.708 1.00 82.50 100 THR A N 1
ATOM 776 C CA . THR A 1 100 ? 12.077 -1.666 -6.835 1.00 82.50 100 THR A CA 1
ATOM 777 C C . THR A 1 100 ? 12.534 -1.587 -5.371 1.00 82.50 100 THR A C 1
ATOM 779 O O . THR A 1 100 ? 13.204 -2.505 -4.898 1.00 82.50 100 THR A O 1
ATOM 782 N N . PRO A 1 101 ? 12.208 -0.512 -4.631 1.00 80.00 101 PRO A N 1
ATOM 783 C CA . PRO A 1 101 ? 12.670 -0.349 -3.252 1.00 80.00 101 PRO A CA 1
ATOM 784 C C . PRO A 1 101 ? 11.848 -1.178 -2.249 1.00 80.00 101 PRO A C 1
ATOM 786 O O . PRO A 1 101 ? 12.209 -1.253 -1.081 1.00 80.00 101 PRO A O 1
ATOM 789 N N . LEU A 1 102 ? 10.736 -1.795 -2.672 1.00 80.69 102 LEU A N 1
ATOM 790 C CA . LEU A 1 102 ? 9.769 -2.432 -1.766 1.00 80.69 102 LEU A CA 1
ATOM 791 C C . LEU A 1 102 ? 10.321 -3.655 -1.027 1.00 80.69 102 LEU A C 1
ATOM 793 O O . LEU A 1 102 ? 9.834 -3.986 0.046 1.00 80.69 102 LEU A O 1
ATOM 797 N N . PHE A 1 103 ? 11.341 -4.309 -1.577 1.00 77.50 103 PHE A N 1
ATOM 798 C CA . PHE A 1 103 ? 12.026 -5.431 -0.927 1.00 77.50 103 PHE A CA 1
ATOM 799 C C . PHE A 1 103 ? 13.297 -5.013 -0.179 1.00 77.50 103 PHE A C 1
ATOM 801 O O . PHE A 1 103 ? 13.916 -5.836 0.487 1.00 77.50 103 PHE A O 1
ATOM 808 N N . GLU A 1 104 ? 13.683 -3.739 -0.275 1.00 74.25 104 GLU A N 1
ATOM 809 C CA . GLU A 1 104 ? 14.832 -3.158 0.426 1.00 74.25 104 GLU A CA 1
ATOM 810 C C . GLU A 1 104 ? 14.381 -2.327 1.649 1.00 74.25 104 GLU A C 1
ATOM 812 O O . GLU A 1 104 ? 15.181 -1.596 2.232 1.00 74.25 104 GLU A O 1
ATOM 817 N N . LEU A 1 105 ? 13.106 -2.436 2.057 1.00 74.25 105 LEU A N 1
ATOM 818 C CA . LEU A 1 105 ? 12.542 -1.675 3.174 1.00 74.25 105 LEU A CA 1
ATOM 819 C C . LEU A 1 105 ? 13.243 -2.036 4.503 1.00 74.25 105 LEU A C 1
ATOM 821 O O . LEU A 1 105 ? 13.358 -3.220 4.850 1.00 74.25 105 LEU A O 1
ATOM 825 N N . PRO A 1 106 ? 13.693 -1.043 5.293 1.00 66.94 106 PRO A N 1
ATOM 826 C CA . PRO A 1 106 ? 14.303 -1.297 6.589 1.00 66.94 106 PRO A CA 1
ATOM 827 C C . PRO A 1 106 ? 13.294 -1.887 7.582 1.00 66.94 106 PRO A C 1
ATOM 829 O O . PRO A 1 106 ? 12.078 -1.802 7.424 1.00 66.94 106 PRO A O 1
ATOM 832 N N . GLY A 1 107 ? 13.811 -2.531 8.631 1.00 62.97 107 GLY A N 1
ATOM 833 C CA . GLY A 1 107 ? 12.970 -3.159 9.656 1.00 62.97 107 GLY A CA 1
ATOM 834 C C . GLY A 1 107 ? 12.404 -4.534 9.280 1.00 62.97 107 GLY A C 1
ATOM 835 O O . GLY A 1 107 ? 11.544 -5.026 10.003 1.00 62.97 107 GLY A O 1
ATOM 836 N N . ARG A 1 108 ? 12.918 -5.167 8.209 1.00 66.62 108 ARG A N 1
ATOM 837 C CA . ARG A 1 108 ? 12.518 -6.507 7.719 1.00 66.62 108 ARG A CA 1
ATOM 838 C C . ARG A 1 108 ? 11.051 -6.596 7.283 1.00 66.62 108 ARG A C 1
ATOM 840 O O . ARG A 1 108 ? 10.440 -7.657 7.366 1.00 66.62 108 ARG A O 1
ATOM 847 N N . LEU A 1 109 ? 10.486 -5.492 6.798 1.00 79.75 109 LEU A N 1
ATOM 848 C CA . LEU A 1 109 ? 9.133 -5.503 6.256 1.00 79.75 109 LEU A CA 1
ATOM 849 C C . LEU A 1 109 ? 9.115 -6.254 4.924 1.00 79.75 109 LEU A C 1
ATOM 851 O O . LEU A 1 109 ? 9.556 -5.745 3.900 1.00 79.75 109 LEU A O 1
ATOM 855 N N . HIS A 1 110 ? 8.564 -7.463 4.934 1.00 84.31 110 HIS A N 1
ATOM 856 C CA . HIS A 1 110 ? 8.192 -8.158 3.711 1.00 84.31 110 HIS A CA 1
ATOM 857 C C . HIS A 1 110 ? 6.995 -7.441 3.060 1.00 84.31 110 HIS A C 1
ATOM 859 O O . HIS A 1 110 ? 5.910 -7.454 3.658 1.00 84.31 110 HIS A O 1
ATOM 865 N N . PRO A 1 111 ? 7.142 -6.833 1.867 1.00 82.88 111 PRO A N 1
ATOM 866 C CA . PRO A 1 111 ? 6.120 -5.960 1.290 1.00 82.88 111 PRO A CA 1
ATOM 867 C C . PRO A 1 111 ? 4.801 -6.705 1.063 1.00 82.88 111 PRO A C 1
ATOM 869 O O . PRO A 1 111 ? 3.752 -6.223 1.472 1.00 82.88 111 PRO A O 1
ATOM 872 N N . TYR A 1 112 ? 4.845 -7.926 0.526 1.00 90.75 112 TYR A N 1
ATOM 873 C CA . TYR A 1 112 ? 3.633 -8.706 0.242 1.00 90.75 112 TYR A CA 1
ATOM 874 C C . TYR A 1 112 ? 2.906 -9.246 1.473 1.00 90.75 112 TYR A C 1
ATOM 876 O O . TYR A 1 112 ? 1.742 -9.612 1.368 1.00 90.75 112 TYR A O 1
ATOM 884 N N . VAL A 1 113 ? 3.567 -9.297 2.632 1.00 93.88 113 VAL A N 1
ATOM 885 C CA . VAL A 1 113 ? 2.933 -9.773 3.869 1.00 93.88 113 VAL A CA 1
ATOM 886 C C . VAL A 1 113 ? 2.395 -8.579 4.640 1.00 93.88 113 VAL A C 1
ATOM 888 O O . VAL A 1 113 ? 1.194 -8.450 4.861 1.00 93.88 113 VAL A O 1
ATOM 891 N N . HIS A 1 114 ? 3.282 -7.650 4.990 1.00 95.00 114 HIS A N 1
ATOM 892 C CA . HIS A 1 114 ? 2.938 -6.535 5.861 1.00 95.00 114 HIS A CA 1
ATOM 893 C C . HIS A 1 114 ? 2.025 -5.523 5.177 1.00 95.00 114 HIS A C 1
ATOM 895 O O . HIS A 1 114 ? 1.053 -5.086 5.786 1.00 95.00 114 HIS A O 1
ATOM 901 N N . LEU A 1 115 ? 2.309 -5.146 3.924 1.00 95.62 115 LEU A N 1
ATOM 902 C CA . LEU A 1 115 ? 1.527 -4.110 3.244 1.00 95.62 115 LEU A CA 1
ATOM 903 C C . LEU A 1 115 ? 0.179 -4.638 2.779 1.00 95.62 115 LEU A C 1
ATOM 905 O O . LEU A 1 115 ? -0.806 -3.919 2.897 1.00 95.62 115 LEU A O 1
ATOM 909 N N . THR A 1 116 ? 0.112 -5.888 2.323 1.00 97.31 116 THR A N 1
ATOM 910 C CA . THR A 1 116 ? -1.160 -6.518 1.953 1.00 97.31 116 THR A CA 1
ATOM 911 C C . THR A 1 116 ? -2.072 -6.658 3.172 1.00 97.31 116 THR A C 1
ATOM 913 O O . THR A 1 116 ? -3.225 -6.240 3.108 1.00 97.31 116 THR A O 1
ATOM 916 N N . ALA A 1 117 ? -1.556 -7.151 4.308 1.00 97.69 117 ALA A N 1
ATOM 917 C CA . ALA A 1 117 ? -2.335 -7.260 5.544 1.00 97.69 117 ALA A CA 1
ATOM 918 C C . ALA A 1 117 ? -2.753 -5.888 6.097 1.00 97.69 117 ALA A C 1
ATOM 920 O O . ALA A 1 117 ? -3.909 -5.696 6.472 1.00 97.69 117 ALA A O 1
ATOM 921 N N . ALA A 1 118 ? -1.837 -4.913 6.115 1.00 98.06 118 ALA A N 1
ATOM 922 C CA . ALA A 1 118 ? -2.139 -3.562 6.573 1.00 98.06 118 ALA A CA 1
ATOM 923 C C . ALA A 1 118 ? -3.185 -2.879 5.684 1.00 98.06 118 ALA A C 1
ATOM 925 O O . ALA A 1 118 ? -4.154 -2.332 6.203 1.00 98.06 118 ALA A O 1
ATOM 926 N N . ALA A 1 119 ? -3.034 -2.939 4.358 1.00 98.25 119 ALA A N 1
ATOM 927 C CA . ALA A 1 119 ? -4.010 -2.381 3.428 1.00 98.25 119 ALA A CA 1
ATOM 928 C C . ALA A 1 119 ? -5.372 -3.082 3.556 1.00 98.25 119 ALA A C 1
ATOM 930 O O . ALA A 1 119 ? -6.389 -2.398 3.633 1.00 98.25 119 ALA A O 1
ATOM 931 N N . GLY A 1 120 ? -5.400 -4.414 3.670 1.00 98.12 120 GLY A N 1
ATOM 932 C CA . GLY A 1 120 ? -6.629 -5.175 3.917 1.00 98.12 120 GLY A CA 1
ATOM 933 C C . GLY A 1 120 ? -7.363 -4.703 5.175 1.00 98.12 120 GLY A C 1
ATOM 934 O O . GLY A 1 120 ? -8.507 -4.261 5.088 1.00 98.12 120 GLY A O 1
ATOM 935 N N . ALA A 1 121 ? -6.676 -4.679 6.323 1.00 98.19 121 ALA A N 1
ATOM 936 C CA . ALA A 1 121 ? -7.256 -4.221 7.588 1.00 98.19 121 ALA A CA 1
ATOM 937 C C . ALA A 1 121 ? -7.755 -2.765 7.521 1.00 98.19 121 ALA A C 1
ATOM 939 O O . ALA A 1 121 ? -8.827 -2.444 8.034 1.00 98.19 121 ALA A O 1
ATOM 940 N N . LEU A 1 122 ? -6.998 -1.879 6.867 1.00 98.44 122 LEU A N 1
ATOM 941 C CA . LEU A 1 122 ? -7.374 -0.479 6.681 1.00 98.44 122 LEU A CA 1
ATOM 942 C C . LEU A 1 122 ? -8.622 -0.316 5.799 1.00 98.44 122 LEU A C 1
ATOM 944 O O . LEU A 1 122 ? -9.483 0.502 6.120 1.00 98.44 122 LEU A O 1
ATOM 948 N N . GLY A 1 123 ? -8.727 -1.081 4.710 1.00 97.25 123 GLY A N 1
ATOM 949 C CA . GLY A 1 123 ? -9.877 -1.047 3.806 1.00 97.25 123 GLY A CA 1
ATOM 950 C C . GLY A 1 123 ? -11.143 -1.609 4.441 1.00 97.25 123 GLY A C 1
ATOM 951 O O . GLY A 1 123 ? -12.185 -0.956 4.413 1.00 97.25 123 GLY A O 1
ATOM 952 N N . ASP A 1 124 ? -11.041 -2.767 5.093 1.00 97.75 124 ASP A N 1
ATOM 953 C CA . ASP A 1 124 ? -12.181 -3.452 5.717 1.00 97.75 124 ASP A CA 1
ATOM 954 C C . ASP A 1 124 ? -12.726 -2.707 6.947 1.00 97.75 124 ASP A C 1
ATOM 956 O O . ASP A 1 124 ? -13.866 -2.914 7.374 1.00 97.75 124 ASP A O 1
ATOM 960 N N . HIS A 1 125 ? -11.929 -1.794 7.507 1.00 97.12 125 HIS A N 1
ATOM 961 C CA . HIS A 1 125 ? -12.294 -0.964 8.652 1.00 97.12 125 HIS A CA 1
ATOM 962 C C . HIS A 1 125 ? -12.176 0.540 8.375 1.00 97.12 125 HIS A C 1
ATOM 964 O O . HIS A 1 125 ? -11.975 1.324 9.309 1.00 97.12 125 HIS A O 1
ATOM 970 N N . ALA A 1 126 ? -12.363 0.963 7.121 1.00 96.00 126 ALA A N 1
ATOM 971 C CA . ALA A 1 126 ? -12.258 2.358 6.688 1.00 96.00 126 ALA A CA 1
ATOM 972 C C . ALA A 1 126 ? -13.066 3.340 7.564 1.00 96.00 126 ALA A C 1
ATOM 974 O O . ALA A 1 126 ? -12.567 4.395 7.960 1.00 96.00 126 ALA A O 1
ATOM 975 N N . ASP A 1 127 ? -14.287 2.963 7.957 1.00 94.44 127 ASP A N 1
ATOM 976 C CA . ASP A 1 127 ? -15.148 3.750 8.851 1.00 94.44 127 ASP A CA 1
ATOM 977 C C . ASP A 1 127 ? -14.549 3.997 10.241 1.00 94.44 127 ASP A C 1
ATOM 979 O O . ASP A 1 127 ? -14.886 4.985 10.900 1.00 94.44 127 ASP A O 1
ATOM 983 N N . ARG A 1 128 ? -13.747 3.058 10.754 1.00 93.31 128 ARG A N 1
ATOM 984 C CA . ARG A 1 128 ? -13.036 3.212 12.032 1.00 93.31 128 ARG A CA 1
ATOM 985 C C . ARG A 1 128 ? -11.770 4.025 11.817 1.00 93.31 128 ARG A C 1
ATOM 987 O O . ARG A 1 128 ? -11.481 4.898 12.629 1.00 93.31 128 ARG A O 1
ATOM 994 N N . VAL A 1 129 ? -11.066 3.783 10.711 1.00 93.75 129 VAL A N 1
ATOM 995 C CA . VAL A 1 129 ? -9.878 4.541 10.303 1.00 93.75 129 VAL A CA 1
ATOM 996 C C . VAL A 1 129 ? -10.175 6.041 10.273 1.00 93.75 129 VAL A C 1
ATOM 998 O O . VAL A 1 129 ? -9.483 6.790 10.956 1.00 93.75 129 VAL A O 1
ATOM 1001 N N . SER A 1 130 ? -11.247 6.479 9.602 1.00 91.50 130 SER A N 1
ATOM 1002 C CA . SER A 1 130 ? -11.596 7.909 9.497 1.00 91.50 130 SER A CA 1
ATOM 1003 C C . SER A 1 130 ? -11.932 8.583 10.835 1.00 91.50 130 SER A C 1
ATOM 1005 O O . SER A 1 130 ? -11.871 9.807 10.938 1.00 91.50 130 SER A O 1
ATOM 1007 N N . LYS A 1 131 ? -12.271 7.799 11.868 1.00 91.44 131 LYS A N 1
ATOM 1008 C CA . LYS A 1 131 ? -12.588 8.285 13.221 1.00 91.44 131 LYS A CA 1
ATOM 1009 C C . LYS A 1 131 ? -11.381 8.283 14.162 1.00 91.44 131 LYS A C 1
ATOM 1011 O O . LYS A 1 131 ? -11.336 9.090 15.089 1.00 91.44 131 LYS A O 1
ATOM 1016 N N . LEU A 1 132 ? -10.443 7.359 13.958 1.00 91.19 132 LEU A N 1
ATOM 1017 C CA . LEU A 1 132 ? -9.321 7.104 14.868 1.00 91.19 132 LEU A CA 1
ATO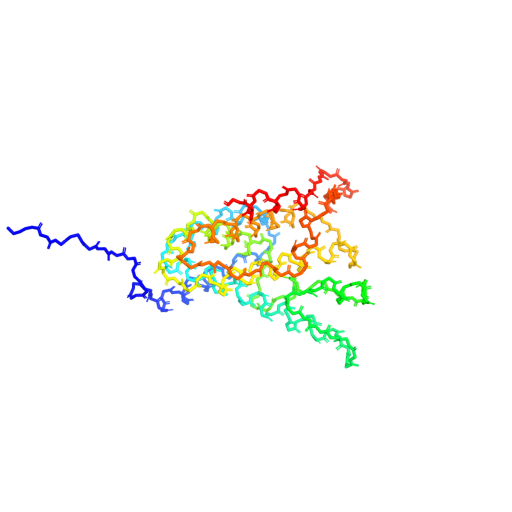M 1018 C C . LEU A 1 132 ? -8.041 7.834 14.460 1.00 91.19 132 LEU A C 1
ATOM 1020 O O . LEU A 1 132 ? -7.279 8.254 15.328 1.00 91.19 132 LEU A O 1
ATOM 1024 N N . ILE A 1 133 ? -7.797 7.973 13.158 1.00 91.12 133 ILE A N 1
ATOM 1025 C CA . ILE A 1 133 ? -6.555 8.520 12.605 1.00 91.12 133 ILE A CA 1
ATOM 1026 C C . ILE A 1 133 ? -6.852 9.507 11.477 1.00 91.12 133 ILE A C 1
ATOM 1028 O O . ILE A 1 133 ? -7.924 9.480 10.879 1.00 91.12 133 ILE A O 1
ATOM 1032 N N . ALA A 1 134 ? -5.893 10.381 11.161 1.00 91.56 134 ALA A N 1
ATOM 1033 C CA . ALA A 1 134 ? -6.016 11.276 10.015 1.00 91.56 134 ALA A CA 1
ATOM 1034 C C . ALA A 1 134 ? -6.018 10.449 8.708 1.00 91.56 134 ALA A C 1
ATOM 1036 O O . ALA A 1 134 ? -5.009 9.802 8.412 1.00 91.56 134 ALA A O 1
ATOM 1037 N N . PRO A 1 135 ? -7.106 10.455 7.911 1.00 93.19 135 PRO A N 1
ATOM 1038 C CA . PRO A 1 135 ? -7.236 9.540 6.776 1.00 93.19 135 PRO A CA 1
ATOM 1039 C C . PRO A 1 135 ? -6.420 9.971 5.548 1.00 93.19 135 PRO A C 1
ATOM 1041 O O . PRO A 1 135 ? -5.894 9.115 4.840 1.00 93.19 135 PRO A O 1
ATOM 1044 N N . GLN A 1 136 ? -6.256 11.278 5.300 1.00 94.38 136 GLN A N 1
ATOM 1045 C CA . GLN A 1 136 ? -5.576 11.771 4.092 1.00 94.38 136 GLN A CA 1
ATOM 1046 C C . GLN A 1 136 ? -4.114 11.290 3.975 1.00 94.38 136 GLN A C 1
ATOM 1048 O O . GLN A 1 136 ? -3.770 10.776 2.912 1.00 94.38 136 GLN A O 1
ATOM 1053 N N . PRO A 1 137 ? -3.263 11.344 5.024 1.00 95.19 137 PRO A N 1
ATOM 1054 C CA . PRO A 1 137 ? -1.902 10.801 4.940 1.00 95.19 137 PRO A CA 1
ATOM 1055 C C . PRO A 1 137 ? -1.845 9.298 4.638 1.00 95.19 137 PRO A C 1
ATOM 1057 O O . PRO A 1 137 ? -0.916 8.836 3.979 1.00 95.19 137 PRO A O 1
ATOM 1060 N N . VAL A 1 138 ? -2.837 8.526 5.099 1.00 96.69 138 VAL A N 1
ATOM 1061 C CA . VAL A 1 138 ? -2.935 7.088 4.806 1.00 96.69 138 VAL A CA 1
ATOM 1062 C C . VAL A 1 138 ? -3.271 6.878 3.335 1.00 96.69 138 VAL A C 1
ATOM 1064 O O . VAL A 1 138 ? -2.596 6.107 2.660 1.00 96.69 138 VAL A O 1
ATOM 1067 N N . VAL A 1 139 ? -4.271 7.600 2.821 1.00 96.62 139 VAL A N 1
ATOM 1068 C CA . VAL A 1 139 ? -4.645 7.558 1.402 1.00 96.62 139 VAL A CA 1
ATOM 1069 C C . VAL A 1 139 ? -3.465 7.949 0.519 1.00 96.62 139 VAL A C 1
ATOM 1071 O O . VAL A 1 139 ? -3.183 7.230 -0.436 1.00 96.62 139 VAL A O 1
ATOM 1074 N N . ASP A 1 140 ? -2.760 9.035 0.848 1.00 96.38 140 ASP A N 1
ATOM 1075 C CA . ASP A 1 140 ? -1.589 9.501 0.098 1.00 96.38 140 ASP A CA 1
ATOM 1076 C C . ASP A 1 140 ? -0.504 8.417 0.023 1.00 96.38 140 ASP A C 1
ATOM 1078 O O . ASP A 1 140 ? 0.006 8.141 -1.062 1.00 96.38 140 ASP A O 1
ATOM 1082 N N . ALA A 1 141 ? -0.207 7.742 1.137 1.00 97.12 141 ALA A N 1
ATOM 1083 C CA . ALA A 1 141 ? 0.770 6.656 1.171 1.00 97.12 141 ALA A CA 1
ATOM 1084 C C . ALA A 1 141 ? 0.310 5.411 0.383 1.00 97.12 141 ALA A C 1
ATOM 1086 O O . ALA A 1 141 ? 1.107 4.809 -0.337 1.00 97.12 141 ALA A O 1
ATOM 1087 N N . LEU A 1 142 ? -0.975 5.040 0.459 1.00 97.75 142 LEU A N 1
ATOM 1088 C CA . LEU A 1 142 ? -1.536 3.921 -0.310 1.00 97.75 142 LEU A CA 1
ATOM 1089 C C . LEU A 1 142 ? -1.440 4.171 -1.821 1.00 97.75 142 LEU A C 1
ATOM 1091 O O . LEU A 1 142 ? -1.005 3.292 -2.569 1.00 97.75 142 LEU A O 1
ATOM 1095 N N . VAL A 1 143 ? -1.820 5.369 -2.282 1.00 97.31 143 VAL A N 1
ATOM 1096 C CA . VAL A 1 143 ? -1.757 5.710 -3.712 1.00 97.31 143 VAL A CA 1
ATOM 1097 C C . VAL A 1 143 ? -0.323 5.917 -4.198 1.00 97.31 143 VAL A C 1
ATOM 1099 O O . VAL A 1 143 ? -0.028 5.612 -5.351 1.00 97.31 143 VAL A O 1
ATOM 1102 N N . GLU A 1 144 ? 0.574 6.391 -3.333 1.00 96.75 144 GLU A N 1
ATOM 1103 C CA . GLU A 1 144 ? 2.008 6.484 -3.609 1.00 96.75 144 GLU A CA 1
ATOM 1104 C C . GLU A 1 144 ? 2.612 5.095 -3.863 1.00 96.75 144 GLU A C 1
ATOM 1106 O O . GLU A 1 144 ? 3.249 4.873 -4.896 1.00 96.75 144 GLU A O 1
ATOM 1111 N N . LEU A 1 145 ? 2.359 4.138 -2.963 1.00 96.75 145 LEU A N 1
ATOM 1112 C CA . LEU A 1 145 ? 2.815 2.754 -3.109 1.00 96.75 145 LEU A CA 1
ATOM 1113 C C . LEU A 1 145 ? 2.208 2.087 -4.350 1.00 96.75 145 LEU A C 1
ATOM 1115 O O . LEU A 1 145 ? 2.918 1.400 -5.082 1.00 96.75 145 LEU A O 1
ATOM 1119 N N . LEU A 1 146 ? 0.925 2.327 -4.632 1.00 97.19 146 LEU A N 1
ATOM 1120 C CA . LEU A 1 146 ? 0.258 1.818 -5.833 1.00 97.19 146 LEU A CA 1
ATOM 1121 C C . LEU A 1 146 ? 0.921 2.333 -7.122 1.00 97.19 146 LEU A C 1
ATOM 1123 O O . LEU A 1 146 ? 1.196 1.544 -8.033 1.00 97.19 146 LEU A O 1
ATOM 1127 N N . ASP A 1 147 ? 1.195 3.638 -7.211 1.00 96.19 147 ASP A N 1
ATOM 1128 C CA . ASP A 1 147 ? 1.883 4.227 -8.367 1.00 96.19 147 ASP A CA 1
ATOM 1129 C C . ASP A 1 147 ? 3.296 3.652 -8.511 1.00 96.19 147 ASP A C 1
ATOM 1131 O O . ASP A 1 147 ? 3.703 3.270 -9.607 1.00 96.19 147 ASP A O 1
ATOM 1135 N N . LEU A 1 148 ? 4.022 3.510 -7.400 1.00 94.69 148 LEU A N 1
ATOM 1136 C CA . LEU A 1 148 ? 5.370 2.958 -7.385 1.00 94.69 148 LEU A CA 1
ATOM 1137 C C . LEU A 1 148 ? 5.423 1.500 -7.873 1.00 94.69 148 LEU A C 1
ATOM 1139 O O . LEU A 1 148 ? 6.215 1.191 -8.768 1.00 94.69 148 LEU A O 1
ATOM 1143 N N . VAL A 1 149 ? 4.586 0.614 -7.314 1.00 94.88 149 VAL A N 1
ATOM 1144 C CA . VAL A 1 149 ? 4.517 -0.808 -7.703 1.00 94.88 149 VAL A CA 1
ATOM 1145 C C . VAL A 1 149 ? 4.235 -0.914 -9.198 1.00 94.88 149 VAL A C 1
ATOM 1147 O O . VAL A 1 149 ? 4.980 -1.549 -9.945 1.00 94.88 149 VAL A O 1
ATOM 1150 N N . THR A 1 150 ? 3.187 -0.237 -9.659 1.00 95.44 150 THR A N 1
ATOM 1151 C CA . THR A 1 150 ? 2.711 -0.371 -11.040 1.00 95.44 150 THR A CA 1
ATOM 1152 C C . THR A 1 150 ? 3.634 0.307 -12.055 1.00 95.44 150 THR A C 1
ATOM 1154 O O . THR A 1 150 ? 3.768 -0.179 -13.179 1.00 95.44 150 THR A O 1
ATOM 1157 N N . ALA A 1 151 ? 4.329 1.385 -11.677 1.00 94.12 151 ALA A N 1
ATOM 1158 C CA . ALA A 1 151 ? 5.381 1.982 -12.497 1.00 94.12 151 ALA A CA 1
ATOM 1159 C C . ALA A 1 151 ? 6.581 1.037 -12.663 1.00 94.12 151 ALA A C 1
ATOM 1161 O O . ALA A 1 151 ? 7.126 0.936 -13.766 1.00 94.12 151 ALA A O 1
ATOM 1162 N N . SER A 1 152 ? 6.962 0.314 -11.603 1.00 92.50 152 SER A N 1
ATOM 1163 C CA . SER A 1 152 ? 8.047 -0.672 -11.669 1.00 92.50 152 SER A CA 1
ATOM 1164 C C . SER A 1 152 ? 7.712 -1.841 -12.604 1.00 92.50 152 SER A C 1
ATOM 1166 O O . SER A 1 152 ? 8.585 -2.305 -13.339 1.00 92.50 152 SER A O 1
ATOM 1168 N N . TRP A 1 153 ? 6.441 -2.252 -12.662 1.00 93.62 153 TRP A N 1
ATOM 1169 C CA . TRP A 1 153 ? 5.987 -3.273 -13.607 1.00 93.62 153 TRP A CA 1
ATOM 1170 C C . TRP A 1 153 ? 6.045 -2.797 -15.053 1.00 93.62 153 TRP A C 1
ATOM 1172 O O . TRP A 1 153 ? 6.529 -3.503 -15.932 1.00 93.62 153 TRP A O 1
ATOM 1182 N N . GLU A 1 154 ? 5.556 -1.585 -15.310 1.00 92.44 154 GLU A N 1
ATOM 1183 C CA . GLU A 1 154 ? 5.412 -1.089 -16.676 1.00 92.44 154 GLU A CA 1
ATOM 1184 C C . GLU A 1 154 ? 6.738 -0.651 -17.304 1.00 92.44 154 GLU A C 1
ATOM 1186 O O . GLU A 1 154 ? 6.963 -0.878 -18.491 1.00 92.44 154 GLU A O 1
ATOM 1191 N N . PHE A 1 155 ? 7.609 -0.010 -16.526 1.00 92.19 155 PHE A N 1
ATOM 1192 C CA . PHE A 1 155 ? 8.825 0.617 -17.052 1.00 92.19 155 PHE A CA 1
ATOM 1193 C C . PHE A 1 155 ? 10.112 0.052 -16.443 1.00 92.19 155 PHE A C 1
ATOM 1195 O O . PHE A 1 155 ? 11.182 0.194 -17.032 1.00 92.19 155 PHE A O 1
ATOM 1202 N N . GLY A 1 156 ? 10.023 -0.574 -15.268 1.00 88.50 156 GLY A N 1
ATOM 1203 C CA . GLY A 1 156 ? 11.166 -1.159 -14.566 1.00 88.50 156 GLY A CA 1
ATOM 1204 C C . GLY A 1 156 ? 11.504 -2.585 -14.992 1.00 88.50 156 GLY A C 1
ATOM 1205 O O . GLY A 1 156 ? 12.561 -3.086 -14.624 1.00 88.50 156 GLY A O 1
ATOM 1206 N N . GLY A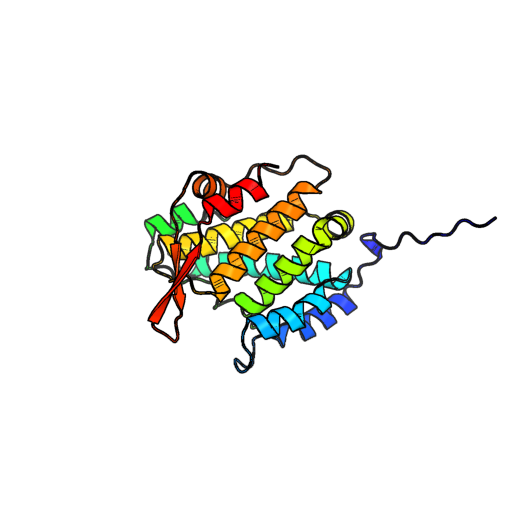 1 157 ? 10.629 -3.245 -15.758 1.00 87.62 157 GLY A N 1
ATOM 1207 C CA . GLY A 1 157 ? 10.803 -4.650 -16.137 1.00 87.62 157 GLY A CA 1
ATOM 1208 C C . GLY A 1 157 ? 10.622 -5.626 -14.970 1.00 87.62 157 GLY A C 1
ATOM 1209 O O . GLY A 1 157 ? 11.039 -6.777 -15.073 1.00 87.62 157 GLY A O 1
ATOM 1210 N N . VAL A 1 158 ? 10.016 -5.180 -13.864 1.00 89.50 158 VAL A N 1
ATOM 1211 C CA . VAL A 1 158 ? 9.683 -6.043 -12.726 1.00 89.50 158 VAL A CA 1
ATOM 1212 C C . VAL A 1 158 ? 8.433 -6.852 -13.093 1.00 89.50 158 VAL A C 1
ATOM 1214 O O . VAL A 1 158 ? 7.392 -6.249 -13.351 1.00 89.50 158 VAL A O 1
ATOM 1217 N N . PRO A 1 159 ? 8.484 -8.192 -13.155 1.00 90.19 159 PRO A N 1
ATOM 1218 C CA . PRO A 1 159 ? 7.294 -8.977 -13.458 1.00 90.19 159 PRO A CA 1
ATOM 1219 C C . PRO A 1 159 ? 6.254 -8.814 -12.344 1.00 90.19 159 PRO A C 1
ATOM 1221 O O . PRO A 1 159 ? 6.598 -8.778 -11.164 1.00 90.19 159 PRO A O 1
ATOM 1224 N N . ALA A 1 160 ? 4.978 -8.738 -12.721 1.00 93.38 160 ALA A N 1
ATOM 1225 C CA . ALA A 1 160 ? 3.896 -8.875 -11.757 1.00 93.38 160 ALA A CA 1
ATOM 1226 C C . ALA A 1 160 ? 3.774 -10.355 -11.374 1.00 93.38 160 ALA A C 1
ATOM 1228 O O . ALA A 1 160 ? 3.523 -11.192 -12.242 1.00 93.38 160 ALA A O 1
ATOM 1229 N N . ASP A 1 161 ? 3.952 -10.675 -10.099 1.00 93.56 161 ASP A N 1
ATOM 1230 C CA . ASP A 1 161 ? 3.696 -11.999 -9.527 1.00 93.56 161 ASP A CA 1
ATOM 1231 C C . ASP A 1 161 ? 2.322 -12.020 -8.809 1.00 93.56 161 ASP A C 1
ATOM 1233 O O . ASP A 1 161 ? 1.674 -10.969 -8.698 1.00 93.56 161 ASP A O 1
ATOM 1237 N N . PRO A 1 162 ? 1.803 -13.196 -8.396 1.00 94.19 162 PRO A N 1
ATOM 1238 C CA . PRO A 1 162 ? 0.502 -13.284 -7.728 1.00 94.19 162 PRO A CA 1
ATOM 1239 C C . PRO A 1 162 ? 0.406 -12.434 -6.455 1.00 94.19 162 PRO A C 1
ATOM 1241 O O . PRO A 1 162 ? -0.567 -11.704 -6.287 1.00 94.19 162 PRO A O 1
ATOM 1244 N N . ASP A 1 163 ? 1.437 -12.455 -5.611 1.00 92.94 163 ASP A N 1
ATOM 1245 C CA . ASP A 1 163 ? 1.453 -11.718 -4.345 1.00 92.94 163 ASP A CA 1
ATOM 1246 C C . ASP A 1 163 ? 1.473 -10.191 -4.569 1.00 92.94 163 ASP A C 1
ATOM 1248 O O . ASP A 1 163 ? 0.816 -9.424 -3.863 1.00 92.94 163 ASP A O 1
ATOM 1252 N N . GLY A 1 164 ? 2.181 -9.729 -5.598 1.00 93.94 164 GLY A N 1
ATOM 1253 C CA . GLY A 1 164 ? 2.192 -8.340 -6.038 1.00 93.94 164 GLY A CA 1
ATOM 1254 C C . GLY A 1 164 ? 0.853 -7.903 -6.633 1.00 93.94 164 GLY A C 1
ATOM 1255 O O . GLY A 1 164 ? 0.429 -6.764 -6.417 1.00 93.94 164 GLY A O 1
ATOM 1256 N N . ALA A 1 165 ? 0.155 -8.789 -7.352 1.00 96.00 165 ALA A N 1
ATOM 1257 C CA . ALA A 1 165 ? -1.206 -8.532 -7.820 1.00 96.00 165 ALA A CA 1
ATOM 1258 C C . ALA A 1 165 ? -2.188 -8.389 -6.645 1.00 96.00 165 ALA A C 1
ATOM 1260 O O . ALA A 1 165 ? -3.015 -7.471 -6.659 1.00 96.00 165 ALA A O 1
ATOM 1261 N N . ASP A 1 166 ? -2.057 -9.226 -5.616 1.00 96.12 166 ASP A N 1
ATOM 1262 C CA . ASP A 1 166 ? -2.861 -9.146 -4.394 1.00 96.12 166 ASP A CA 1
ATOM 1263 C C . ASP A 1 166 ? -2.567 -7.869 -3.599 1.00 96.12 166 ASP A C 1
ATOM 1265 O O . ASP A 1 166 ? -3.502 -7.174 -3.193 1.00 96.12 166 ASP A O 1
ATOM 1269 N N . LEU A 1 167 ? -1.293 -7.478 -3.474 1.00 96.81 167 LEU A N 1
ATOM 1270 C CA . LEU A 1 167 ? -0.911 -6.192 -2.886 1.00 96.81 167 LEU A CA 1
ATOM 1271 C C . LEU A 1 167 ? -1.575 -5.021 -3.625 1.00 96.81 167 LEU A C 1
ATOM 1273 O O . LEU A 1 167 ? -2.166 -4.148 -2.993 1.00 96.81 167 LEU A O 1
ATOM 1277 N N . VAL A 1 168 ? -1.523 -4.994 -4.961 1.00 97.69 168 VAL A N 1
ATOM 1278 C CA . VAL A 1 168 ? -2.158 -3.926 -5.752 1.00 97.69 168 VAL A CA 1
ATOM 1279 C C . VAL A 1 168 ? -3.668 -3.875 -5.522 1.00 97.69 168 VAL A C 1
ATOM 1281 O O . VAL A 1 168 ? -4.209 -2.784 -5.336 1.00 97.69 168 VAL A O 1
ATOM 1284 N N . ARG A 1 169 ? -4.355 -5.024 -5.483 1.00 97.75 169 ARG A N 1
ATOM 1285 C CA . ARG A 1 169 ? -5.794 -5.078 -5.172 1.00 97.75 169 ARG A CA 1
ATOM 1286 C C . ARG A 1 169 ? -6.085 -4.536 -3.773 1.00 97.75 169 ARG A C 1
ATOM 1288 O O . ARG A 1 169 ? -6.991 -3.718 -3.627 1.00 97.75 169 ARG A O 1
ATOM 1295 N N . ALA A 1 170 ? -5.296 -4.931 -2.774 1.00 98.06 170 ALA A N 1
ATOM 1296 C CA . ALA A 1 170 ? -5.449 -4.465 -1.400 1.00 98.06 170 ALA A CA 1
ATOM 1297 C C . ALA A 1 170 ? -5.235 -2.944 -1.279 1.00 98.06 170 ALA A C 1
ATOM 1299 O O . ALA A 1 170 ? -6.036 -2.264 -0.641 1.00 98.06 170 ALA A O 1
ATOM 1300 N N . LEU A 1 171 ? -4.215 -2.386 -1.946 1.00 98.50 171 LEU A N 1
ATOM 1301 C CA . LEU A 1 171 ? -3.959 -0.939 -1.976 1.00 98.50 171 LEU A CA 1
ATOM 1302 C C . LEU A 1 171 ? -5.117 -0.159 -2.617 1.00 98.50 171 LEU A C 1
ATOM 1304 O O . LEU A 1 171 ? -5.520 0.880 -2.092 1.00 98.50 171 LEU A O 1
ATOM 1308 N N . ILE A 1 172 ? -5.662 -0.655 -3.736 1.00 98.31 172 ILE A N 1
ATOM 1309 C CA . ILE A 1 172 ? -6.805 -0.038 -4.428 1.00 98.31 172 ILE A CA 1
ATOM 1310 C C . ILE A 1 172 ? -8.048 -0.063 -3.538 1.00 98.31 172 ILE A C 1
ATOM 1312 O O . ILE A 1 172 ? -8.682 0.976 -3.357 1.00 98.31 172 ILE A O 1
ATOM 1316 N N . HIS A 1 173 ? -8.373 -1.229 -2.970 1.00 98.19 173 HIS A N 1
ATOM 1317 C CA . HIS A 1 173 ? -9.513 -1.399 -2.068 1.00 98.19 173 HIS A CA 1
ATOM 1318 C C . HIS A 1 173 ? -9.408 -0.452 -0.874 1.00 98.19 173 HIS A C 1
ATOM 1320 O O . HIS A 1 173 ? -10.311 0.349 -0.647 1.00 98.19 173 HIS A O 1
ATOM 1326 N N . ALA A 1 174 ? -8.274 -0.455 -0.172 1.00 98.38 174 ALA A N 1
ATOM 1327 C CA . ALA A 1 174 ? -8.060 0.385 1.000 1.00 98.38 174 ALA A CA 1
ATOM 1328 C C . ALA A 1 174 ? -8.183 1.881 0.688 1.00 98.38 174 ALA A C 1
ATOM 1330 O O . ALA A 1 174 ? -8.887 2.613 1.386 1.00 98.38 174 ALA A O 1
ATOM 1331 N N . ALA A 1 175 ? -7.532 2.340 -0.384 1.00 97.44 175 ALA A N 1
ATOM 1332 C CA . ALA A 1 175 ? -7.578 3.740 -0.778 1.00 97.44 175 ALA A CA 1
ATOM 1333 C C . ALA A 1 175 ? -8.990 4.167 -1.211 1.00 97.44 175 ALA A C 1
ATOM 1335 O O . ALA A 1 175 ? -9.402 5.281 -0.890 1.00 97.44 175 ALA A O 1
ATOM 1336 N N . GLY A 1 176 ? -9.736 3.305 -1.910 1.00 96.62 176 GLY A N 1
ATOM 1337 C CA . GLY A 1 176 ? -11.124 3.569 -2.292 1.00 96.62 176 GLY A CA 1
ATOM 1338 C C . GLY A 1 176 ? -12.053 3.653 -1.081 1.00 96.62 176 GLY A C 1
ATOM 1339 O O . GLY A 1 176 ? -12.729 4.665 -0.897 1.00 96.62 176 GLY A O 1
ATOM 1340 N N . GLN A 1 177 ? -12.022 2.640 -0.206 1.00 97.19 177 GLN A N 1
ATOM 1341 C CA . GLN A 1 177 ? -12.880 2.575 0.983 1.00 97.19 177 GLN A CA 1
ATOM 1342 C C . GLN A 1 177 ? -12.630 3.740 1.942 1.00 97.19 177 GLN A C 1
ATOM 1344 O O . GLN A 1 177 ? -13.580 4.387 2.374 1.00 97.19 177 GLN A O 1
ATOM 1349 N N . ILE A 1 178 ? -11.363 4.060 2.244 1.00 96.12 178 ILE A N 1
ATOM 1350 C CA . ILE A 1 178 ? -11.045 5.184 3.137 1.00 96.12 178 ILE A CA 1
ATOM 1351 C C . ILE A 1 178 ? -11.534 6.495 2.530 1.00 96.12 178 ILE A C 1
ATOM 1353 O O . ILE A 1 178 ? -12.188 7.263 3.230 1.00 96.12 178 ILE A O 1
ATOM 1357 N N . ARG A 1 179 ? -11.274 6.746 1.239 1.00 94.94 179 ARG A N 1
ATOM 1358 C CA . ARG A 1 179 ? -11.734 7.977 0.576 1.00 94.94 1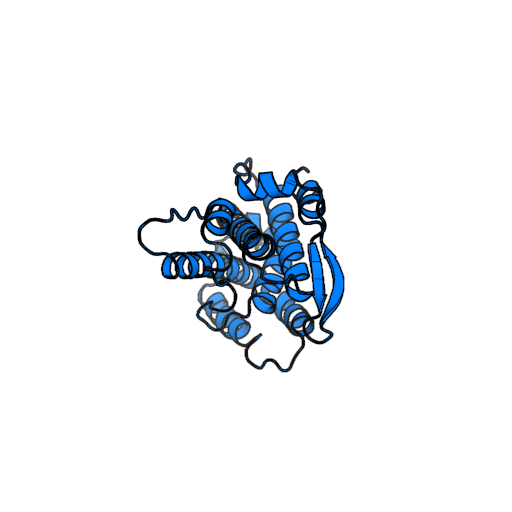79 ARG A CA 1
ATOM 1359 C C . ARG A 1 179 ? -13.255 8.112 0.582 1.00 94.94 179 ARG A C 1
ATOM 1361 O O . ARG A 1 179 ? -13.735 9.224 0.763 1.00 94.94 179 ARG A O 1
ATOM 1368 N N . ALA A 1 180 ? -13.993 7.014 0.422 1.00 94.50 180 ALA A N 1
ATOM 1369 C CA . ALA A 1 180 ? -15.456 7.020 0.398 1.00 94.50 180 ALA A CA 1
ATOM 1370 C C . ALA A 1 180 ? -16.094 7.430 1.739 1.00 94.50 180 ALA A C 1
ATOM 1372 O O . ALA A 1 180 ? -17.220 7.922 1.757 1.00 94.50 180 ALA A O 1
ATOM 1373 N N . VAL A 1 181 ? -15.383 7.248 2.856 1.00 94.12 181 VAL A N 1
ATOM 1374 C CA . VAL A 1 181 ? -15.877 7.571 4.208 1.00 94.12 181 VAL A CA 1
ATOM 1375 C C . VAL A 1 181 ? -15.219 8.815 4.814 1.00 94.12 181 VAL A C 1
ATOM 1377 O O . VAL A 1 181 ? -15.419 9.110 5.997 1.00 94.12 181 VAL A O 1
ATOM 1380 N N . MET A 1 182 ? -14.400 9.536 4.041 1.00 90.81 182 MET A N 1
ATOM 1381 C CA . MET A 1 182 ? -13.797 10.789 4.494 1.00 90.81 182 MET A CA 1
ATOM 1382 C C . MET A 1 182 ? -14.871 11.878 4.653 1.00 90.81 182 MET A C 1
ATOM 1384 O O . MET A 1 182 ? -15.753 11.993 3.805 1.00 90.81 182 MET A O 1
ATOM 1388 N N . PRO A 1 183 ? -14.815 12.684 5.732 1.00 77.94 183 PRO A N 1
ATOM 1389 C CA . PRO A 1 183 ? -15.820 13.716 5.992 1.00 77.94 183 PRO A CA 1
ATOM 1390 C C . PRO A 1 183 ? -15.712 14.916 5.041 1.00 77.94 183 PRO A C 1
ATOM 1392 O O . PRO A 1 183 ? -16.719 15.562 4.762 1.00 77.94 183 PRO A O 1
ATOM 1395 N N . ASP A 1 184 ? -14.502 15.199 4.554 1.00 81.12 184 ASP A N 1
ATOM 1396 C CA . ASP A 1 184 ? -14.197 16.291 3.634 1.00 81.12 184 ASP A CA 1
ATOM 1397 C C . ASP A 1 184 ? -13.960 15.754 2.221 1.00 81.12 184 ASP A C 1
ATOM 1399 O O . ASP A 1 184 ? -13.560 14.599 2.046 1.00 81.12 184 ASP A O 1
ATOM 1403 N N . GLU A 1 185 ? -14.151 16.614 1.217 1.00 81.62 185 GLU A N 1
ATOM 1404 C CA . GLU A 1 185 ? -13.831 16.282 -0.171 1.00 81.62 185 GLU A CA 1
ATOM 1405 C C . GLU A 1 185 ? -12.356 15.836 -0.276 1.00 81.62 185 GLU A C 1
ATOM 1407 O O . GLU A 1 185 ? -11.452 16.626 0.023 1.00 81.62 185 GLU A O 1
ATOM 1412 N N . PRO A 1 186 ? -12.079 14.578 -0.678 1.00 80.88 186 PRO A N 1
ATOM 1413 C CA . PRO A 1 186 ? -10.714 14.080 -0.735 1.00 80.88 186 PRO A CA 1
ATOM 1414 C C . PRO A 1 186 ? -9.892 14.850 -1.766 1.00 80.88 186 PRO A C 1
ATOM 1416 O O . PRO A 1 186 ? -10.391 15.198 -2.839 1.00 80.88 186 PRO A O 1
ATOM 1419 N N . ALA A 1 187 ? -8.596 15.023 -1.499 1.00 86.38 187 ALA A N 1
ATOM 1420 C CA . ALA A 1 187 ? -7.704 15.667 -2.455 1.00 86.38 187 ALA A CA 1
ATOM 1421 C C . ALA A 1 187 ? -7.762 14.983 -3.843 1.00 86.38 187 ALA A C 1
ATOM 1423 O O . ALA A 1 187 ? -7.922 13.756 -3.930 1.00 86.38 187 ALA A O 1
ATOM 1424 N N . PRO A 1 188 ? -7.582 15.739 -4.946 1.00 90.62 188 PRO A N 1
ATOM 1425 C CA . PRO A 1 188 ? -7.583 15.162 -6.282 1.00 90.62 188 PRO A CA 1
ATOM 1426 C C . PRO A 1 188 ? -6.545 14.049 -6.429 1.00 90.62 188 PRO A C 1
ATOM 1428 O O . PRO A 1 188 ? -5.398 14.179 -5.982 1.00 90.62 188 PRO A O 1
ATOM 1431 N N . LEU A 1 189 ? -6.932 12.982 -7.134 1.00 93.75 189 LEU A N 1
ATOM 1432 C CA . LEU A 1 189 ? -6.048 11.852 -7.403 1.00 93.75 189 LEU A CA 1
ATOM 1433 C C . LEU A 1 189 ? -4.737 12.302 -8.077 1.00 93.75 189 LEU A C 1
ATOM 1435 O O . LEU A 1 189 ? -4.770 13.108 -9.024 1.00 93.75 189 LEU A O 1
ATOM 1439 N N . PRO A 1 190 ? -3.583 11.749 -7.657 1.00 95.44 190 PRO A N 1
ATOM 1440 C CA . PRO A 1 190 ? -2.302 12.064 -8.270 1.00 95.44 190 PRO A CA 1
ATOM 1441 C C . PRO A 1 190 ? -2.285 11.796 -9.788 1.00 95.44 190 PRO A C 1
ATOM 1443 O O . PRO A 1 190 ? -3.018 10.927 -10.276 1.00 95.44 190 PRO A O 1
ATOM 1446 N N . PRO A 1 191 ? -1.468 12.531 -10.572 1.00 95.06 191 PRO A N 1
ATOM 1447 C CA . PRO A 1 191 ? -1.403 12.363 -12.025 1.00 95.06 191 PRO A CA 1
ATOM 1448 C C . PRO A 1 191 ? -1.144 10.920 -12.473 1.00 95.06 191 PRO A C 1
ATOM 1450 O O . PRO A 1 191 ? -1.779 10.488 -13.436 1.00 95.06 191 PRO A O 1
ATOM 1453 N N . GLY A 1 192 ? -0.280 10.182 -11.762 1.00 93.81 192 GLY A N 1
ATOM 1454 C CA . GLY A 1 192 ? 0.035 8.782 -12.063 1.00 93.81 192 GLY A CA 1
ATOM 1455 C C . GLY A 1 192 ? -1.186 7.867 -11.958 1.00 93.81 192 GLY A C 1
ATOM 1456 O O . GLY A 1 192 ? -1.515 7.157 -12.910 1.00 93.81 192 GLY A O 1
ATOM 1457 N N . ILE A 1 193 ? -1.966 8.002 -10.881 1.00 96.12 193 ILE A N 1
ATOM 1458 C CA . ILE A 1 193 ? -3.217 7.251 -10.691 1.00 96.12 193 ILE A CA 1
ATOM 1459 C C . ILE A 1 193 ? -4.257 7.611 -11.753 1.00 96.12 193 ILE A C 1
ATOM 1461 O O . ILE A 1 193 ? -4.852 6.727 -12.370 1.00 96.12 193 ILE A O 1
ATOM 1465 N N . ARG A 1 194 ? -4.444 8.904 -12.046 1.00 95.81 194 ARG A N 1
ATOM 1466 C CA . ARG A 1 194 ? -5.359 9.335 -13.119 1.00 95.81 194 ARG A CA 1
ATOM 1467 C C . ARG A 1 194 ? -4.935 8.807 -14.486 1.00 95.81 194 ARG A C 1
ATOM 1469 O O . ARG A 1 194 ? -5.779 8.667 -15.370 1.00 95.81 194 ARG A O 1
ATOM 1476 N N . GLU A 1 195 ? -3.641 8.604 -14.713 1.00 95.31 195 GLU A N 1
ATOM 1477 C CA . GLU A 1 195 ? -3.128 7.981 -15.931 1.00 95.31 195 GLU A CA 1
ATOM 1478 C C . GLU A 1 195 ? -3.481 6.488 -15.980 1.00 95.31 195 GLU A C 1
ATOM 1480 O O . GLU A 1 195 ? -3.985 6.029 -17.003 1.00 95.31 195 GLU A O 1
ATOM 1485 N N . LEU A 1 196 ? -3.296 5.755 -14.876 1.00 94.19 196 LEU A N 1
ATOM 1486 C CA . LEU A 1 196 ? -3.694 4.347 -14.759 1.00 94.19 196 LEU A CA 1
ATOM 1487 C C . LEU A 1 196 ? -5.196 4.155 -15.011 1.00 94.19 196 LEU A C 1
ATOM 1489 O O . LEU A 1 196 ? -5.575 3.279 -15.783 1.00 94.19 196 LEU A O 1
ATOM 1493 N N . MET A 1 197 ? -6.052 5.025 -14.462 1.00 95.06 197 MET A N 1
ATOM 1494 C CA . MET A 1 197 ? -7.509 4.990 -14.690 1.00 95.06 197 MET A CA 1
ATOM 1495 C C . MET A 1 197 ? -7.908 5.085 -16.163 1.00 95.06 197 MET A C 1
ATOM 1497 O O . MET A 1 197 ? -8.925 4.520 -16.565 1.00 95.06 197 MET A O 1
ATOM 1501 N N . ARG A 1 198 ? -7.133 5.824 -16.967 1.00 94.94 198 ARG A N 1
ATOM 1502 C CA . ARG A 1 198 ? -7.388 6.026 -18.402 1.00 94.94 198 ARG A CA 1
ATOM 1503 C C . ARG A 1 198 ? -6.951 4.837 -19.254 1.00 94.94 198 ARG A C 1
ATOM 1505 O O . ARG A 1 198 ? -7.293 4.777 -20.431 1.00 94.94 198 ARG A O 1
ATOM 1512 N N . ARG A 1 199 ? -6.193 3.902 -18.683 1.00 91.75 199 ARG A N 1
ATOM 1513 C CA . ARG A 1 199 ? -5.675 2.731 -19.387 1.00 91.75 199 ARG A CA 1
ATOM 1514 C C . ARG A 1 199 ? -6.617 1.539 -19.246 1.00 91.75 199 ARG A C 1
ATOM 1516 O O . ARG A 1 199 ? -7.413 1.439 -18.311 1.00 91.75 199 ARG A O 1
ATOM 1523 N N . ASN A 1 200 ? -6.531 0.636 -20.218 1.00 92.44 200 ASN A N 1
ATOM 1524 C CA . ASN A 1 200 ? -7.305 -0.605 -20.252 1.00 92.44 200 ASN A CA 1
ATOM 1525 C C . ASN A 1 200 ? -6.438 -1.820 -20.623 1.00 92.44 200 ASN A C 1
ATOM 1527 O O . ASN A 1 200 ? -6.924 -2.791 -21.197 1.00 92.44 200 ASN A O 1
ATOM 1531 N N . ASN A 1 201 ? -5.135 -1.738 -20.360 1.00 93.44 201 ASN A N 1
ATOM 1532 C CA . ASN A 1 201 ? -4.212 -2.840 -20.581 1.00 93.44 201 ASN A CA 1
ATOM 1533 C C . ASN A 1 201 ? -4.273 -3.832 -19.414 1.00 93.44 201 ASN A C 1
ATOM 1535 O O . ASN A 1 201 ? -4.463 -3.452 -18.261 1.00 93.44 201 ASN A O 1
ATOM 1539 N N . THR A 1 202 ? -4.084 -5.109 -19.734 1.00 95.62 202 THR A N 1
ATOM 1540 C CA . THR A 1 202 ? -3.938 -6.172 -18.736 1.00 95.62 202 THR A CA 1
ATOM 1541 C C . THR A 1 202 ? -2.459 -6.505 -18.603 1.00 95.62 202 THR A C 1
ATOM 1543 O O . THR A 1 202 ? -1.820 -6.861 -19.592 1.00 95.62 202 THR A O 1
ATOM 1546 N N . THR A 1 203 ? -1.920 -6.380 -17.395 1.00 95.00 203 THR A N 1
ATOM 1547 C CA . THR A 1 203 ? -0.564 -6.822 -17.063 1.00 95.00 203 THR A CA 1
ATOM 1548 C C . THR A 1 203 ? -0.599 -8.328 -16.796 1.00 95.00 203 THR A C 1
ATOM 1550 O O . THR A 1 203 ? -1.405 -8.756 -15.965 1.00 95.00 203 THR A O 1
ATOM 1553 N N . PRO A 1 204 ? 0.217 -9.148 -17.483 1.00 96.31 204 PRO A N 1
ATOM 1554 C CA . PRO A 1 204 ? 0.278 -10.580 -17.212 1.00 96.31 204 PRO A CA 1
ATOM 1555 C C . PRO A 1 204 ? 0.863 -10.831 -15.821 1.00 96.31 204 PRO A C 1
ATOM 1557 O O . PRO A 1 204 ? 1.876 -10.236 -15.458 1.00 96.31 204 PRO A O 1
ATOM 1560 N N . VAL A 1 205 ? 0.233 -11.731 -15.068 1.00 96.69 205 VAL A N 1
ATOM 1561 C CA . VAL A 1 205 ? 0.728 -12.202 -13.771 1.00 96.69 205 VAL A CA 1
ATOM 1562 C C . VAL A 1 205 ? 1.496 -13.497 -13.997 1.00 96.69 205 VAL A C 1
ATOM 1564 O O . VAL A 1 205 ? 0.939 -14.467 -14.518 1.00 96.69 205 VAL A O 1
ATOM 1567 N N . VAL A 1 206 ? 2.775 -13.501 -13.639 1.00 94.81 206 VAL A N 1
ATOM 1568 C CA . VAL A 1 206 ? 3.719 -14.593 -13.880 1.00 94.81 206 VAL A CA 1
ATOM 1569 C C . VAL A 1 206 ? 4.037 -15.281 -12.561 1.00 94.81 206 VAL A C 1
ATOM 1571 O O . VAL A 1 206 ? 4.482 -14.643 -11.615 1.00 94.81 206 VAL A O 1
ATOM 1574 N N . ASP A 1 207 ? 3.838 -16.595 -12.506 1.00 91.12 207 ASP A N 1
ATOM 1575 C CA . ASP A 1 207 ? 4.306 -17.412 -11.389 1.00 91.12 207 ASP A CA 1
ATOM 1576 C C . ASP A 1 207 ? 5.835 -17.558 -11.490 1.00 91.12 207 ASP A C 1
ATOM 1578 O O . ASP A 1 207 ? 6.322 -18.127 -12.478 1.00 91.12 207 ASP A O 1
ATOM 1582 N N . PRO A 1 208 ? 6.605 -17.053 -10.508 1.00 85.06 208 PRO A N 1
ATOM 1583 C CA . PRO A 1 208 ? 8.059 -17.100 -10.557 1.00 85.06 208 PRO A CA 1
ATOM 1584 C C . PRO A 1 208 ? 8.614 -18.523 -10.422 1.00 85.06 208 PRO A C 1
ATOM 1586 O O . PRO A 1 208 ? 9.685 -18.790 -10.958 1.00 85.06 208 PRO A O 1
ATOM 1589 N N . ALA A 1 209 ? 7.904 -19.442 -9.756 1.00 87.31 209 ALA A N 1
ATOM 1590 C CA . ALA A 1 209 ? 8.343 -20.826 -9.584 1.00 87.31 209 ALA A CA 1
ATOM 1591 C C . ALA A 1 209 ? 8.084 -21.669 -10.841 1.00 87.31 209 ALA A C 1
ATOM 1593 O O . ALA A 1 209 ? 8.883 -22.536 -11.191 1.00 87.31 209 ALA A O 1
ATOM 1594 N N . ALA A 1 210 ? 6.969 -21.411 -11.529 1.00 87.31 210 ALA A N 1
ATOM 1595 C CA . ALA A 1 210 ? 6.584 -22.140 -12.736 1.00 87.31 210 ALA A CA 1
ATOM 1596 C C . ALA A 1 210 ? 6.999 -21.445 -14.048 1.00 87.31 210 ALA A C 1
ATOM 1598 O O . ALA A 1 210 ? 6.778 -22.008 -15.121 1.00 87.31 210 ALA A O 1
ATOM 1599 N N . HIS A 1 211 ? 7.554 -20.228 -13.978 1.00 88.06 211 HIS A N 1
ATOM 1600 C CA . HIS A 1 211 ? 7.933 -19.386 -15.121 1.00 88.06 211 HIS A CA 1
ATOM 1601 C C . HIS A 1 211 ? 6.846 -19.284 -16.206 1.00 88.06 211 HIS A C 1
ATOM 1603 O O . HIS A 1 211 ? 7.129 -19.305 -17.405 1.00 88.06 211 HIS A O 1
ATOM 1609 N N . ARG A 1 212 ? 5.578 -19.182 -15.792 1.00 93.00 212 ARG A N 1
ATOM 1610 C CA . ARG A 1 212 ? 4.425 -19.136 -16.703 1.00 93.00 212 ARG A CA 1
ATOM 1611 C C . ARG A 1 212 ? 3.413 -18.088 -16.274 1.00 93.00 212 ARG A C 1
ATOM 1613 O O . ARG A 1 212 ? 3.289 -17.779 -15.092 1.00 93.00 212 ARG A O 1
ATOM 1620 N N . VAL A 1 213 ? 2.648 -17.588 -17.238 1.00 95.56 213 VAL A N 1
ATOM 1621 C CA . VAL A 1 213 ? 1.509 -16.708 -16.961 1.00 95.56 213 VAL A CA 1
ATOM 1622 C C . VAL A 1 213 ? 0.408 -17.521 -16.279 1.00 95.56 213 VAL A C 1
ATOM 1624 O O . VAL A 1 213 ? -0.041 -18.532 -16.818 1.00 95.56 213 VAL A O 1
ATOM 1627 N N . VAL A 1 214 ? -0.018 -17.079 -15.097 1.00 96.12 214 VAL A N 1
ATOM 1628 C CA . VAL A 1 214 ? -1.093 -17.698 -14.299 1.00 96.12 214 VAL A CA 1
ATOM 1629 C C . VAL A 1 214 ? -2.355 -16.839 -14.235 1.00 96.12 214 VAL A C 1
ATOM 1631 O O . VAL A 1 214 ? -3.391 -17.302 -13.768 1.00 96.12 214 VAL A O 1
ATOM 1634 N N . GLY A 1 215 ? -2.298 -15.609 -14.746 1.00 95.38 215 GLY A N 1
ATOM 1635 C CA . GLY A 1 215 ? -3.445 -14.713 -14.813 1.00 95.38 215 GLY A CA 1
ATOM 1636 C C . GLY A 1 215 ? -3.088 -13.350 -15.392 1.00 95.38 215 GLY A C 1
ATOM 1637 O O . GLY A 1 215 ? -2.064 -13.177 -16.055 1.00 95.38 215 GLY A O 1
ATOM 1638 N N . GLY A 1 216 ? -3.938 -12.364 -15.124 1.00 96.06 216 GLY A N 1
ATOM 1639 C CA . GLY A 1 216 ? -3.700 -10.981 -15.509 1.00 96.06 216 GLY A CA 1
ATOM 1640 C C . GLY A 1 216 ? -4.435 -10.006 -14.599 1.00 96.06 216 GLY A C 1
ATOM 1641 O O . GLY A 1 216 ? -5.475 -10.339 -14.031 1.00 96.06 216 GLY A O 1
ATOM 1642 N N . ILE A 1 217 ? -3.894 -8.797 -14.474 1.00 96.31 217 ILE A N 1
ATOM 1643 C CA . ILE A 1 217 ? -4.500 -7.699 -13.720 1.00 96.31 217 ILE A CA 1
ATOM 1644 C C . ILE A 1 217 ? -4.671 -6.475 -14.621 1.00 96.31 217 ILE A C 1
ATOM 1646 O O . ILE A 1 217 ? -3.720 -5.996 -15.238 1.00 96.31 217 ILE A O 1
ATOM 1650 N N . ASN A 1 218 ? -5.896 -5.954 -14.705 1.00 97.00 218 ASN A N 1
ATOM 1651 C CA . ASN A 1 218 ? -6.183 -4.684 -15.368 1.00 97.00 218 ASN A CA 1
ATOM 1652 C C . ASN A 1 218 ? -6.349 -3.601 -14.303 1.00 97.00 218 ASN A C 1
ATOM 1654 O O . ASN A 1 218 ? -7.455 -3.306 -13.858 1.00 97.00 218 ASN A O 1
ATOM 1658 N N . VAL A 1 219 ? -5.225 -3.011 -13.898 1.00 96.56 219 VAL A N 1
ATOM 1659 C CA . VAL A 1 219 ? -5.165 -2.016 -12.817 1.00 96.56 219 VAL A CA 1
ATOM 1660 C C . VAL A 1 219 ? -6.120 -0.845 -13.073 1.00 96.56 219 VAL A C 1
ATOM 1662 O O . VAL A 1 219 ? -6.822 -0.412 -12.167 1.00 96.56 219 VAL A O 1
ATOM 1665 N N . GLY A 1 220 ? -6.212 -0.355 -14.314 1.00 96.38 220 GLY A N 1
ATOM 1666 C CA . GLY A 1 220 ? -7.139 0.726 -14.656 1.00 96.38 220 GLY A CA 1
ATOM 1667 C C . GLY A 1 220 ? -8.606 0.343 -14.440 1.00 96.38 220 GLY A C 1
ATOM 1668 O O . GLY A 1 220 ? -9.387 1.163 -13.956 1.00 96.38 220 GLY A O 1
ATOM 1669 N N . ALA A 1 221 ? -8.982 -0.899 -14.761 1.00 96.25 221 ALA A N 1
ATOM 1670 C CA . ALA A 1 221 ? -10.329 -1.417 -14.529 1.00 96.25 221 ALA A CA 1
ATOM 1671 C C . ALA A 1 221 ? -10.654 -1.641 -13.049 1.00 96.25 221 ALA A C 1
ATOM 1673 O O . ALA A 1 221 ? -11.809 -1.462 -12.689 1.00 96.25 221 ALA A O 1
ATOM 1674 N N . GLU A 1 222 ? -9.663 -1.961 -12.214 1.00 96.31 222 GLU A N 1
ATOM 1675 C CA . GLU A 1 222 ? -9.819 -2.097 -10.756 1.00 96.31 222 GLU A CA 1
ATOM 1676 C C . GLU A 1 222 ? -9.920 -0.720 -10.064 1.00 96.31 222 GLU A C 1
ATOM 1678 O O . GLU A 1 222 ? -10.756 -0.506 -9.191 1.00 96.31 222 GLU A O 1
ATOM 1683 N N . ILE A 1 223 ? -9.115 0.262 -10.494 1.00 96.25 223 ILE A N 1
ATOM 1684 C CA . ILE A 1 223 ? -9.083 1.618 -9.914 1.00 96.25 223 ILE A CA 1
ATOM 1685 C C . ILE A 1 223 ? -10.378 2.393 -10.207 1.00 96.25 223 ILE A C 1
ATOM 1687 O O . ILE A 1 223 ? -10.878 3.109 -9.344 1.00 96.25 223 ILE A O 1
ATOM 1691 N N . ARG A 1 224 ? -10.939 2.289 -11.421 1.00 95.38 224 ARG A N 1
ATOM 1692 C CA . ARG A 1 224 ? -12.145 3.047 -11.816 1.00 95.38 224 ARG A CA 1
ATOM 1693 C C . ARG A 1 224 ? -13.324 2.891 -10.839 1.00 95.38 224 ARG A C 1
ATOM 1695 O O . ARG A 1 224 ? -13.773 3.921 -10.343 1.00 95.38 224 ARG A O 1
ATOM 1702 N N . PRO A 1 225 ? -13.824 1.679 -10.540 1.00 93.50 225 PRO A N 1
ATOM 1703 C CA . PRO A 1 225 ? -14.925 1.510 -9.598 1.00 93.50 225 PRO A CA 1
ATOM 1704 C C . PRO A 1 225 ? -14.542 1.886 -8.161 1.00 93.50 225 PRO A C 1
ATOM 1706 O O . PRO A 1 225 ? -15.417 2.290 -7.412 1.00 93.50 225 PRO A O 1
ATOM 1709 N N . ALA A 1 226 ? -13.263 1.810 -7.779 1.00 92.56 226 ALA A N 1
ATOM 1710 C CA . ALA A 1 226 ? -12.822 2.146 -6.424 1.00 92.56 226 ALA A CA 1
ATOM 1711 C C . ALA A 1 226 ? -12.770 3.659 -6.130 1.00 92.56 226 ALA A C 1
ATOM 1713 O O . ALA A 1 226 ? -12.774 4.051 -4.968 1.00 92.56 226 ALA A O 1
ATOM 1714 N N . PHE A 1 227 ? -12.680 4.518 -7.154 1.00 90.69 227 PHE A N 1
ATOM 1715 C CA . PHE A 1 227 ? -12.467 5.962 -6.964 1.00 90.69 227 PHE A CA 1
ATOM 1716 C C . PHE A 1 227 ? -13.445 6.881 -7.711 1.00 90.69 227 PHE A C 1
ATOM 1718 O O . PHE A 1 227 ? -13.269 8.100 -7.660 1.00 90.69 227 PHE A O 1
ATOM 1725 N N . LEU A 1 228 ? -14.412 6.324 -8.444 1.00 85.75 228 LEU A N 1
ATOM 1726 C CA . LEU A 1 228 ? -15.458 7.079 -9.154 1.00 85.75 228 LEU A CA 1
ATOM 1727 C C . LEU A 1 228 ? -16.855 6.915 -8.532 1.00 85.75 228 LEU A C 1
ATOM 1729 O O . LEU A 1 228 ? -17.831 7.358 -9.134 1.00 85.75 228 LEU A O 1
ATOM 1733 N N . THR A 1 229 ? -16.944 6.256 -7.378 1.00 63.19 229 THR A N 1
ATOM 1734 C CA . THR A 1 229 ? -18.140 6.203 -6.522 1.00 63.19 229 THR A CA 1
ATOM 1735 C C . THR A 1 229 ? -18.305 7.497 -5.751 1.00 63.19 229 THR A C 1
ATOM 1737 O O . THR A 1 229 ? -19.441 8.013 -5.739 1.00 63.19 229 THR A O 1
#

Sequence (229 aa):
MRWFRRRGGGPSDLDPARQEELLREVRRFGTDGRARPADEVAALTPLLTEPDGLAVAARLVQEAAGEAFAGVRAQISAGYPVDRRNYRVLWRAAGARLRTPLFELPGRLHPYVHLTAAAGALGDHADRVSKLIAPQPVVDALVELLDLVTASWEFGGVPADPDGADLVRALIHAAGQIRAVMPDEPAPLPPGIRELMRRNNTTPVVDPAAHRVVGGINVGAEIRPAFLT

Radius of gyration: 17.95 Å; chains: 1; bounding box: 53×38×56 Å

Organism: NCBI:txid741659